Protein AF-A0A0W0VKE1-F1 (afdb_monomer)

Organism: NCBI:txid45067

Sequence (232 aa):
MGFDLKAYSELKSEFRENVLTLKGSHKAATEEELPQPRRHQVLLLQKTISLLDSSGKTTEEKSRILSGMMYLTAVVIEKSYSLRSAENSTFYRMLFNNVGVSEDNKLDSEDICNLLESSMKFLVENTCRQGKTRNGLLHEHPFSKIAELSLSDYWSKGSDAVAEQRKACWTRNDVRLAKEIHEEKERKRKEEERLHPKASLLSWITGANGSKKREDEDDEDQHIPSTSNLKS

pLDDT: mean 87.31, std 19.0, range [34.31, 98.69]

Foldseek 3Di:
DAFDFDWLVLLVVLLVVLCVVQCVVQVHPDLCRHDPPSSLLNVVLVLLNVVLVVDPDDRVLSRLQSLLSLVLSLLLLQVVDDPDGSVVDSSSVSSCVSRPDDPVRHHALVSNLSSLVSNLQVCLCQFADVSDPVRPGDPDGSSPPRPPDDVVSSNVSSVVSNVVSVVVVVVVVVVVVVVVVVVVVVVVVVVVCVVCVPPDPPPPPDDDDDDDDDDDDDDDDDDDDDDDDDDD

Secondary structure (DSSP, 8-state):
-PPPPPPHHHHHHHHHHHHHHHHHHHT-SSGGGSPTTHHHHHHHHHHHHHHHHTS---HHHHHHHHHHHHHHHHHHHHHH-SSS-GGG-HHHHHHHHHHT--SSS---HHHHHHHHHHHHHHHHHHHBGGG-GGG-B-SS-TTTTSTT--HHHHHHHHHHHHHHHHHHHHHHHHHHHHHHHHHHHHHHHHHHHHHS----TTTTSS-----------------PPPP-----

Structure (mmCIF, N/CA/C/O backbone):
data_AF-A0A0W0VKE1-F1
#
_entry.id   AF-A0A0W0VKE1-F1
#
loop_
_atom_site.group_PDB
_atom_site.id
_atom_site.type_symbol
_atom_site.label_atom_id
_atom_site.label_alt_id
_atom_site.label_comp_id
_atom_site.label_asym_id
_atom_site.label_entity_id
_atom_site.label_seq_id
_atom_site.pdbx_PDB_ins_code
_atom_site.Cartn_x
_atom_site.Cartn_y
_atom_site.Cartn_z
_atom_site.occupancy
_atom_site.B_iso_or_equiv
_atom_site.auth_seq_id
_atom_site.auth_comp_id
_atom_site.auth_asym_id
_atom_site.auth_atom_id
_atom_site.pdbx_PDB_model_num
ATOM 1 N N . MET A 1 1 ? 2.116 -6.978 -19.872 1.00 49.44 1 MET A N 1
ATOM 2 C CA . MET A 1 1 ? 0.819 -7.049 -19.175 1.00 49.44 1 MET A CA 1
ATOM 3 C C . MET A 1 1 ? 1.048 -6.377 -17.839 1.00 49.44 1 MET A C 1
ATOM 5 O O . MET A 1 1 ? 2.062 -6.698 -17.234 1.00 49.44 1 MET A O 1
ATOM 9 N N . GLY A 1 2 ? 0.252 -5.359 -17.511 1.00 75.62 2 GLY A N 1
ATOM 10 C CA . GLY A 1 2 ? 0.369 -4.624 -16.245 1.00 75.62 2 GLY A CA 1
ATOM 11 C C . GLY A 1 2 ? -0.536 -5.237 -15.183 1.00 75.62 2 GLY A C 1
ATOM 12 O O . GLY A 1 2 ? -1.351 -6.099 -15.511 1.00 75.62 2 GLY A O 1
ATOM 13 N N . PHE A 1 3 ? -0.380 -4.807 -13.937 1.00 91.62 3 PHE A N 1
ATOM 14 C CA . PHE A 1 3 ? -1.188 -5.288 -12.825 1.00 91.62 3 PHE A CA 1
ATOM 15 C C . PHE A 1 3 ? -2.648 -4.810 -12.891 1.00 91.62 3 PHE A C 1
ATOM 17 O O . PHE A 1 3 ? -2.921 -3.609 -12.985 1.00 91.62 3 PHE A O 1
ATOM 24 N N . ASP A 1 4 ? -3.592 -5.742 -12.750 1.00 93.50 4 ASP A N 1
ATOM 25 C CA . ASP A 1 4 ? -5.023 -5.447 -12.677 1.00 93.50 4 ASP A CA 1
ATOM 26 C C . ASP A 1 4 ? -5.467 -5.242 -11.222 1.00 93.50 4 ASP A C 1
ATOM 28 O O . ASP A 1 4 ? -5.329 -6.121 -10.364 1.00 93.50 4 ASP A O 1
ATOM 32 N N . LEU A 1 5 ? -6.030 -4.063 -10.936 1.00 93.94 5 LEU A N 1
ATOM 33 C CA . LEU A 1 5 ? -6.554 -3.725 -9.612 1.00 93.94 5 LEU A CA 1
ATOM 34 C C . LEU A 1 5 ? -7.883 -4.437 -9.350 1.00 93.94 5 LEU A C 1
ATOM 36 O O . LEU A 1 5 ? -8.841 -4.279 -10.107 1.00 93.94 5 LEU A O 1
ATOM 40 N N . LYS A 1 6 ? -7.985 -5.107 -8.199 1.00 95.69 6 LYS A N 1
ATOM 41 C CA . LYS A 1 6 ? -9.276 -5.564 -7.676 1.00 95.69 6 LYS A CA 1
ATOM 42 C C . LYS A 1 6 ? -10.223 -4.401 -7.402 1.00 95.69 6 LYS A C 1
ATOM 44 O O . LYS A 1 6 ? -9.809 -3.296 -7.039 1.00 95.69 6 LYS A O 1
ATOM 49 N N . ALA A 1 7 ? -11.519 -4.676 -7.508 1.00 97.25 7 ALA A N 1
ATOM 50 C CA . ALA A 1 7 ? -12.547 -3.692 -7.212 1.00 97.25 7 ALA A CA 1
ATOM 51 C C . ALA A 1 7 ? -12.539 -3.301 -5.723 1.00 97.25 7 ALA A C 1
ATOM 53 O O . ALA A 1 7 ? -12.401 -4.141 -4.835 1.00 97.25 7 ALA A O 1
ATOM 54 N N . TYR A 1 8 ? -12.786 -2.024 -5.423 1.00 98.19 8 TYR A N 1
ATOM 55 C CA . TYR A 1 8 ? -12.800 -1.510 -4.048 1.00 98.19 8 TYR A CA 1
ATOM 56 C C . TYR A 1 8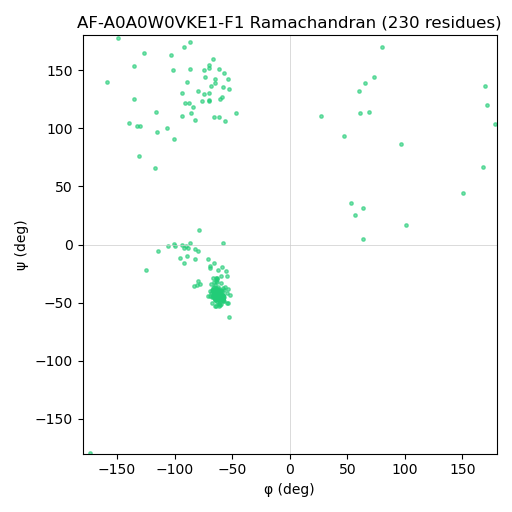 ? -13.724 -2.287 -3.090 1.00 98.19 8 TYR A C 1
ATOM 58 O O . TYR A 1 8 ? -13.394 -2.488 -1.920 1.00 98.19 8 TYR A O 1
ATOM 66 N N . SER A 1 9 ? -14.890 -2.728 -3.569 1.00 97.81 9 SER A N 1
ATOM 67 C CA . SER A 1 9 ? -15.830 -3.530 -2.777 1.00 97.81 9 SER A CA 1
ATOM 68 C C . SER A 1 9 ? -15.283 -4.917 -2.436 1.00 97.81 9 SER A C 1
ATOM 70 O O . SER A 1 9 ? -15.499 -5.389 -1.322 1.00 97.81 9 SER A O 1
ATOM 72 N N . GLU A 1 10 ? -14.561 -5.537 -3.369 1.00 97.81 10 GLU A N 1
ATOM 73 C CA . GLU A 1 10 ? -13.919 -6.842 -3.198 1.00 97.81 10 GLU A CA 1
ATOM 74 C C . GLU A 1 10 ? -12.788 -6.742 -2.171 1.00 97.81 10 GLU A C 1
ATOM 76 O O . GLU A 1 10 ? -12.832 -7.436 -1.158 1.00 97.81 10 GLU A O 1
ATOM 81 N N . LEU A 1 11 ? -11.890 -5.757 -2.330 1.00 97.56 11 LEU A N 1
ATOM 82 C CA . LEU A 1 11 ? -10.811 -5.459 -1.376 1.00 97.56 11 LEU A CA 1
ATOM 83 C C . LEU A 1 11 ? -11.330 -5.296 0.061 1.00 97.56 11 LEU A C 1
ATOM 85 O O . LEU A 1 11 ? -10.744 -5.789 1.027 1.00 97.56 11 LEU A O 1
ATOM 89 N N . LYS A 1 12 ? -12.455 -4.587 0.222 1.00 98.00 12 LYS A N 1
ATOM 90 C CA . LYS A 1 12 ? -13.110 -4.398 1.523 1.00 98.00 12 LYS A CA 1
ATOM 91 C C . LYS A 1 12 ? -13.665 -5.698 2.090 1.00 98.00 12 LYS A C 1
ATOM 93 O O . LYS A 1 12 ? -13.541 -5.914 3.296 1.00 98.00 12 LYS A O 1
ATOM 98 N N . SER A 1 13 ? -14.327 -6.502 1.262 1.00 97.75 13 SER A N 1
ATOM 99 C CA . SER A 1 13 ? -14.935 -7.762 1.694 1.00 97.75 13 SER A CA 1
ATOM 100 C C . SER A 1 13 ? -13.860 -8.742 2.151 1.00 97.75 13 SER A C 1
ATOM 102 O O . SER A 1 13 ? -13.876 -9.175 3.302 1.00 97.75 13 SER A O 1
ATOM 104 N N . GLU A 1 14 ? -12.857 -8.976 1.307 1.00 97.44 14 GLU A N 1
ATOM 105 C CA . GLU A 1 14 ? -11.734 -9.862 1.614 1.00 97.44 14 GLU A CA 1
ATOM 106 C C . GLU A 1 14 ? -10.935 -9.366 2.822 1.00 97.44 14 GLU A C 1
ATOM 108 O O . GLU A 1 14 ? -10.530 -10.151 3.678 1.00 97.44 14 GLU A O 1
ATOM 113 N N . PHE A 1 15 ? -10.743 -8.049 2.969 1.00 98.06 15 PHE A N 1
ATOM 114 C CA . PHE A 1 15 ? -10.086 -7.512 4.160 1.00 98.06 15 PHE A CA 1
ATOM 115 C C . PHE A 1 15 ? -10.851 -7.843 5.443 1.00 98.06 15 PHE A C 1
ATOM 117 O O . PHE A 1 15 ? -10.234 -8.218 6.439 1.00 98.06 15 PHE A O 1
ATOM 124 N N . ARG A 1 16 ? -12.186 -7.739 5.436 1.00 97.50 16 ARG A N 1
ATOM 125 C CA . ARG A 1 16 ? -13.007 -8.097 6.603 1.00 97.50 16 ARG A CA 1
ATOM 126 C C . ARG A 1 16 ? -12.870 -9.579 6.942 1.00 97.50 16 ARG A C 1
ATOM 128 O O . ARG A 1 16 ? -12.691 -9.910 8.111 1.00 97.50 16 ARG A O 1
ATOM 135 N N . GLU A 1 17 ? -12.889 -10.455 5.944 1.00 96.94 17 GLU A N 1
ATOM 136 C CA . GLU A 1 17 ? -12.686 -11.899 6.131 1.00 96.94 17 GLU A CA 1
ATOM 137 C C . GLU A 1 17 ? -11.288 -12.223 6.679 1.00 96.94 17 GLU A C 1
ATOM 139 O O . GLU A 1 17 ? -11.137 -13.022 7.611 1.00 96.94 17 GLU A O 1
ATOM 144 N N . ASN A 1 18 ? -10.262 -11.534 6.179 1.00 96.44 18 ASN A N 1
ATOM 145 C CA . ASN A 1 18 ? -8.894 -11.647 6.678 1.00 96.44 18 ASN A CA 1
ATOM 146 C C . ASN A 1 18 ? -8.782 -11.201 8.143 1.00 96.44 18 ASN A C 1
ATOM 148 O O . ASN A 1 18 ? -8.134 -11.875 8.945 1.00 96.44 18 ASN A O 1
ATOM 152 N N . VAL A 1 19 ? -9.452 -10.109 8.529 1.00 97.06 19 VAL A N 1
ATOM 153 C CA . VAL A 1 19 ? -9.508 -9.649 9.927 1.00 97.06 19 VAL A CA 1
ATOM 154 C C . VAL A 1 19 ? -10.213 -10.673 10.819 1.00 97.06 19 VAL A C 1
ATOM 156 O O . VAL A 1 19 ? -9.713 -10.964 11.905 1.00 97.06 19 VAL A O 1
ATOM 159 N N . LEU A 1 20 ? -11.320 -11.274 10.370 1.00 96.88 20 LEU A N 1
ATOM 160 C CA . LEU A 1 20 ? -12.003 -12.343 11.113 1.00 96.88 20 LEU A CA 1
ATOM 161 C C . LEU A 1 20 ? -11.092 -13.558 11.326 1.00 96.88 20 LEU A C 1
ATOM 163 O O . LEU A 1 20 ? -10.989 -14.068 12.443 1.00 96.88 20 LEU A O 1
ATOM 167 N N . THR A 1 21 ? -10.377 -13.976 10.283 1.00 95.94 21 THR A N 1
ATOM 168 C CA . THR A 1 21 ? -9.423 -15.090 10.363 1.00 95.94 21 THR A CA 1
ATOM 169 C C . THR A 1 21 ? -8.281 -14.773 11.329 1.00 95.94 21 THR A C 1
ATOM 171 O O . THR A 1 21 ? -7.922 -15.595 12.176 1.00 95.94 21 THR A O 1
ATOM 174 N N . LEU A 1 22 ? -7.739 -13.554 11.259 1.00 95.62 22 LEU A N 1
ATOM 175 C CA . LEU A 1 22 ? -6.674 -13.099 12.146 1.00 95.62 22 LEU A CA 1
ATOM 176 C C . LEU A 1 22 ? -7.135 -13.070 13.611 1.00 95.62 22 LEU A C 1
ATOM 178 O O . LEU A 1 22 ? -6.431 -13.585 14.482 1.00 95.62 22 LEU A O 1
ATOM 182 N N . LYS A 1 23 ? -8.336 -12.551 13.884 1.00 96.75 23 LYS A N 1
ATOM 183 C CA . LYS A 1 23 ? -8.959 -12.567 15.217 1.00 96.75 23 LYS A CA 1
ATOM 184 C C . LYS A 1 23 ? -9.122 -13.986 15.751 1.00 96.75 23 LYS A C 1
ATOM 186 O O . LYS A 1 23 ? -8.713 -14.251 16.879 1.00 96.75 23 LYS A O 1
ATOM 191 N N . GLY A 1 24 ? -9.613 -14.909 14.921 1.00 95.44 24 GLY A N 1
ATOM 192 C CA . GLY A 1 24 ? -9.710 -16.328 15.265 1.00 95.44 24 GLY A CA 1
ATOM 193 C C . GLY A 1 24 ? -8.357 -16.930 15.655 1.00 95.44 24 GLY A C 1
ATOM 194 O O . GLY A 1 24 ? -8.248 -17.580 16.694 1.00 95.44 24 GLY A O 1
ATOM 195 N N . SER A 1 25 ? -7.301 -16.640 14.886 1.00 93.94 25 SER A N 1
ATOM 196 C CA . SER A 1 25 ? -5.946 -17.146 15.162 1.00 93.94 25 SER A CA 1
ATOM 197 C C . SER A 1 25 ? -5.347 -16.632 16.479 1.00 93.94 25 SER A C 1
ATOM 199 O O . SER A 1 25 ? -4.569 -17.334 17.124 1.00 93.94 25 SER A O 1
ATOM 201 N N . HIS A 1 26 ? -5.746 -15.433 16.907 1.00 94.06 26 HIS A N 1
ATOM 202 C CA . HIS A 1 26 ? -5.283 -14.798 18.140 1.00 94.06 26 HIS A CA 1
ATOM 203 C C . HIS A 1 26 ? -6.266 -14.923 19.311 1.00 94.06 26 HIS A C 1
ATOM 205 O O . HIS A 1 26 ? -5.959 -14.437 20.397 1.00 94.06 26 HIS A O 1
ATOM 211 N N . LYS A 1 27 ? -7.419 -15.582 19.117 1.00 95.69 27 LYS A N 1
ATOM 212 C CA . LYS A 1 27 ? -8.517 -15.661 20.098 1.00 95.69 27 LYS A CA 1
ATOM 213 C C . LYS A 1 27 ? -8.979 -14.279 20.593 1.00 95.69 27 LYS A C 1
ATOM 215 O O . LYS A 1 27 ? -9.321 -14.126 21.761 1.00 95.69 27 LYS A O 1
ATOM 220 N N . ALA A 1 28 ? -8.969 -13.286 19.706 1.00 96.50 28 ALA A N 1
ATOM 221 C CA . ALA A 1 28 ? -9.397 -11.920 19.996 1.00 96.50 28 ALA A CA 1
ATOM 222 C C . ALA A 1 28 ? -10.880 -11.735 19.631 1.00 96.50 28 ALA A C 1
ATOM 224 O O . ALA A 1 28 ? -11.289 -12.083 18.519 1.00 96.50 28 ALA A O 1
ATOM 225 N N . ALA A 1 29 ? -11.689 -11.177 20.534 1.00 95.44 29 ALA A N 1
ATOM 226 C CA . ALA A 1 29 ? -13.103 -10.900 20.283 1.00 95.44 29 ALA A CA 1
ATOM 227 C C . ALA A 1 29 ? -13.288 -9.645 19.421 1.00 95.44 29 ALA A C 1
ATOM 229 O O . ALA A 1 29 ? -14.169 -9.605 18.555 1.00 95.44 29 ALA A O 1
ATOM 230 N N . THR A 1 30 ? -12.416 -8.649 19.592 1.00 95.56 30 THR A N 1
ATOM 231 C CA . THR A 1 30 ? -12.395 -7.412 18.797 1.00 95.56 30 THR A CA 1
ATOM 232 C C . THR A 1 30 ? -11.016 -7.139 18.196 1.00 95.56 30 THR A C 1
ATOM 234 O O . THR A 1 30 ? -10.011 -7.755 18.548 1.00 95.56 30 THR A O 1
ATOM 237 N N . GLU A 1 31 ? -10.962 -6.238 17.225 1.00 93.19 31 GLU A N 1
ATOM 238 C CA . GLU A 1 31 ? -9.740 -5.807 16.554 1.00 93.19 31 GLU A CA 1
ATOM 239 C C . GLU A 1 31 ? -8.789 -5.093 17.521 1.00 93.19 31 GLU A C 1
ATOM 241 O O . GLU A 1 31 ? -7.570 -5.221 17.403 1.00 93.19 31 GLU A O 1
ATOM 246 N N . GLU A 1 32 ? -9.339 -4.407 18.523 1.00 94.94 32 GLU A N 1
ATOM 247 C CA . GLU A 1 32 ? -8.610 -3.754 19.609 1.00 94.94 32 GLU A CA 1
ATOM 248 C C . GLU A 1 32 ? -7.962 -4.751 20.573 1.00 94.94 32 GLU A C 1
ATOM 250 O O . GLU A 1 32 ? -7.041 -4.379 21.294 1.00 94.94 32 GLU A O 1
ATOM 255 N N . GLU A 1 33 ? -8.394 -6.011 20.585 1.00 96.00 33 GLU A N 1
ATOM 256 C CA . GLU A 1 33 ? -7.806 -7.067 21.415 1.00 96.00 33 GLU A CA 1
ATOM 257 C C . GLU A 1 33 ? -6.653 -7.802 20.719 1.00 96.00 33 GLU A C 1
ATOM 259 O O . GLU A 1 33 ? -5.907 -8.534 21.373 1.00 96.00 33 GLU A O 1
ATOM 264 N N . LEU A 1 34 ? -6.436 -7.582 19.416 1.00 97.19 34 LEU A N 1
ATOM 265 C CA . LEU A 1 34 ? -5.307 -8.178 18.695 1.00 97.19 34 LEU A CA 1
ATOM 266 C C . LEU A 1 34 ? -3.968 -7.799 19.354 1.00 97.19 34 LEU A C 1
ATOM 268 O O . LEU A 1 34 ? -3.831 -6.691 19.881 1.00 97.19 34 LEU A O 1
ATOM 272 N N . PRO A 1 35 ? -2.944 -8.666 19.319 1.00 96.12 35 PRO A N 1
ATOM 273 C CA . PRO A 1 35 ? -1.621 -8.302 19.806 1.00 96.12 35 PRO A CA 1
ATOM 274 C C . PRO A 1 35 ? -0.949 -7.288 18.877 1.00 96.12 35 PRO A C 1
ATOM 276 O O . PRO A 1 35 ? -1.212 -7.226 17.670 1.00 96.12 35 PRO A O 1
ATOM 279 N N . GLN A 1 36 ? -0.026 -6.509 19.430 1.00 94.88 36 GLN A N 1
ATOM 280 C CA . GLN A 1 36 ? 0.852 -5.665 18.628 1.00 94.88 36 GLN A CA 1
ATOM 281 C C . GLN A 1 36 ? 1.904 -6.529 17.917 1.00 94.88 36 GLN A C 1
ATOM 283 O O . GLN A 1 36 ? 2.344 -7.536 18.472 1.00 94.88 3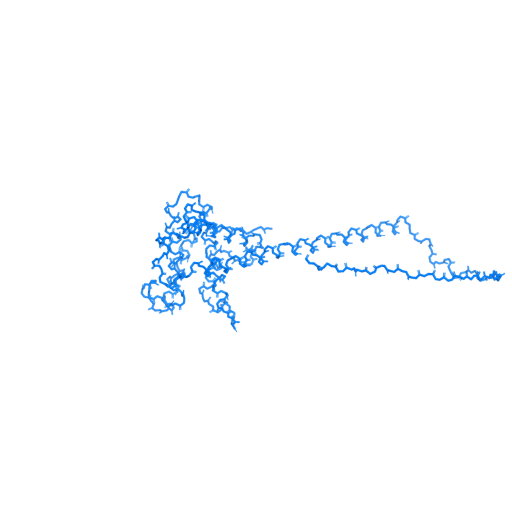6 GLN A O 1
ATOM 288 N N . PRO A 1 37 ? 2.302 -6.184 16.680 1.00 95.62 37 PRO A N 1
ATOM 289 C CA . PRO A 1 37 ? 1.911 -4.989 15.923 1.00 95.62 37 PRO A CA 1
ATOM 290 C C . PRO A 1 37 ? 0.610 -5.131 15.102 1.00 95.62 37 PRO A C 1
ATOM 292 O O . PRO A 1 37 ? 0.219 -4.201 14.404 1.00 95.62 37 PRO A O 1
ATOM 295 N N . ARG A 1 38 ? -0.081 -6.279 15.135 1.00 97.19 38 ARG A N 1
ATOM 296 C CA . ARG A 1 38 ? -1.238 -6.546 14.253 1.00 97.19 38 ARG A CA 1
ATOM 297 C C . ARG A 1 38 ? -2.421 -5.621 14.519 1.00 97.19 38 ARG A C 1
ATOM 299 O O . ARG A 1 38 ? -3.077 -5.200 13.570 1.00 97.19 38 ARG A O 1
ATOM 306 N N . ARG A 1 39 ? -2.642 -5.244 15.778 1.00 97.88 39 ARG A N 1
ATOM 307 C CA . ARG A 1 39 ? -3.687 -4.294 16.179 1.00 97.88 39 ARG A CA 1
ATOM 308 C C . ARG A 1 39 ? -3.621 -2.982 15.401 1.00 97.88 39 ARG A C 1
ATOM 310 O O . ARG A 1 39 ? -4.556 -2.656 14.677 1.00 97.88 39 ARG A O 1
ATOM 317 N N . HIS A 1 40 ? -2.523 -2.232 15.516 1.00 98.06 40 HIS A N 1
ATOM 318 C CA . HIS A 1 40 ? -2.446 -0.915 14.879 1.00 98.06 40 HIS A CA 1
ATOM 319 C C . HIS A 1 40 ? -2.455 -1.004 13.348 1.00 98.06 40 HIS A C 1
ATOM 321 O O . HIS A 1 40 ? -2.949 -0.096 12.687 1.00 98.06 40 HIS A O 1
ATOM 327 N N . GLN A 1 41 ? -1.954 -2.103 12.779 1.00 98.19 41 GLN A N 1
ATOM 328 C CA . GLN A 1 41 ? -1.976 -2.350 11.337 1.00 98.19 41 GLN A CA 1
ATOM 329 C C . GLN A 1 41 ? -3.403 -2.565 10.816 1.00 98.19 41 GLN A C 1
ATOM 331 O O . GLN A 1 41 ? -3.792 -1.962 9.817 1.00 98.19 41 GLN A O 1
ATOM 336 N N . VAL A 1 42 ? -4.207 -3.373 11.515 1.00 98.31 42 VAL A N 1
ATOM 337 C CA . VAL A 1 42 ? -5.625 -3.573 11.182 1.00 98.31 42 VAL A CA 1
ATOM 338 C C . VAL A 1 42 ? -6.406 -2.272 11.357 1.00 98.31 42 VAL A C 1
ATOM 340 O O . VAL A 1 42 ? -7.119 -1.866 10.439 1.00 98.31 42 VAL A O 1
ATOM 343 N N . LEU A 1 43 ? -6.224 -1.577 12.484 1.00 98.50 43 LEU A N 1
ATOM 344 C CA . LEU A 1 43 ? -6.913 -0.313 12.762 1.00 98.50 43 LEU A CA 1
ATOM 345 C C . LEU A 1 43 ? -6.551 0.784 11.748 1.00 98.50 43 LEU A C 1
ATOM 347 O O . LEU A 1 43 ? -7.422 1.559 11.351 1.00 98.50 43 LEU A O 1
ATOM 351 N N . LEU A 1 44 ? -5.299 0.835 11.277 1.00 98.56 44 LEU A N 1
ATOM 352 C CA . LEU A 1 44 ? -4.879 1.744 10.208 1.00 98.56 44 LEU A CA 1
ATOM 353 C C . LEU A 1 44 ? -5.680 1.490 8.926 1.00 98.56 44 LEU A C 1
ATOM 355 O O . LEU A 1 44 ? -6.247 2.425 8.362 1.00 98.56 44 LEU A O 1
ATOM 359 N N . LEU A 1 45 ? -5.757 0.234 8.477 1.00 98.69 45 LEU A N 1
ATOM 360 C CA . LEU A 1 45 ? -6.471 -0.135 7.252 1.00 98.69 45 LEU A CA 1
ATOM 361 C C . LEU A 1 45 ? -7.988 0.068 7.384 1.00 98.69 45 LEU A C 1
ATOM 363 O O . LEU A 1 45 ? -8.614 0.601 6.468 1.00 98.69 45 LEU A O 1
ATOM 367 N N . GLN A 1 46 ? -8.579 -0.252 8.538 1.00 98.38 46 GLN A N 1
ATOM 368 C CA . GLN A 1 46 ? -9.986 0.054 8.819 1.00 98.38 46 GLN A CA 1
ATOM 369 C C . GLN A 1 46 ? -10.256 1.561 8.773 1.00 98.38 46 GLN A C 1
ATOM 371 O O . GLN A 1 46 ? -11.243 2.003 8.176 1.00 98.38 46 GLN A O 1
ATOM 376 N N . LYS A 1 47 ? -9.361 2.372 9.351 1.00 98.69 47 LYS A N 1
ATOM 377 C CA . LYS A 1 47 ? -9.503 3.827 9.323 1.00 98.69 47 LYS A CA 1
ATOM 378 C C . LYS A 1 47 ? -9.351 4.387 7.909 1.00 98.69 47 LYS A C 1
ATOM 380 O O . LYS A 1 47 ? -10.127 5.260 7.529 1.00 98.69 47 LYS A O 1
ATOM 385 N N . THR A 1 48 ? -8.429 3.846 7.115 1.00 98.69 48 THR A N 1
ATOM 386 C CA . THR A 1 48 ? -8.295 4.145 5.681 1.00 98.69 48 THR A CA 1
ATOM 387 C C . THR A 1 48 ? -9.588 3.849 4.929 1.00 98.69 48 THR A C 1
ATOM 389 O O . THR A 1 48 ? -10.070 4.716 4.204 1.00 98.69 48 THR A O 1
ATOM 392 N N . ILE A 1 49 ? -10.189 2.670 5.128 1.00 98.69 49 ILE A N 1
ATOM 393 C CA . ILE A 1 49 ? -11.467 2.306 4.497 1.00 98.69 49 ILE A CA 1
ATOM 394 C C . ILE A 1 49 ? -12.557 3.309 4.874 1.00 98.69 49 ILE A C 1
ATOM 396 O O . ILE A 1 49 ? -13.229 3.824 3.988 1.00 98.69 49 ILE A O 1
ATOM 400 N N . SER A 1 50 ? -12.688 3.650 6.159 1.00 98.50 50 SER A N 1
ATOM 401 C CA . SER A 1 50 ? -13.676 4.630 6.628 1.00 98.50 50 SER A CA 1
ATOM 402 C C . SER A 1 50 ? -13.507 6.000 5.960 1.00 98.50 50 SER A C 1
ATOM 404 O O . SER A 1 50 ? -14.490 6.594 5.517 1.00 98.50 50 SER A O 1
ATOM 406 N N . LEU A 1 51 ? -12.270 6.490 5.846 1.00 98.56 51 LEU A N 1
ATOM 407 C CA . LEU A 1 51 ? -11.975 7.762 5.185 1.00 98.56 51 LEU A CA 1
ATOM 408 C C . LEU A 1 51 ? -12.282 7.704 3.683 1.00 98.56 51 LEU A C 1
ATOM 410 O O . LEU A 1 51 ? -12.907 8.621 3.152 1.00 98.56 51 LEU A O 1
ATOM 414 N N . LEU A 1 52 ? -11.899 6.618 3.006 1.00 98.56 52 LEU A N 1
ATOM 415 C CA . LEU A 1 52 ? -12.187 6.408 1.587 1.00 98.56 52 LEU A CA 1
ATOM 416 C C . LEU A 1 52 ? -13.691 6.297 1.314 1.00 98.56 52 LEU A C 1
ATOM 418 O O . LEU A 1 52 ? -14.167 6.905 0.354 1.00 98.56 52 LEU A O 1
ATOM 422 N N . ASP A 1 53 ? -14.446 5.596 2.162 1.00 98.25 53 ASP A N 1
ATOM 423 C CA . ASP A 1 53 ? -15.905 5.478 2.067 1.00 98.25 53 ASP A CA 1
ATOM 424 C C . ASP A 1 53 ? -16.568 6.864 2.111 1.00 98.25 53 ASP A C 1
ATOM 426 O O . ASP A 1 53 ? -17.408 7.160 1.263 1.00 98.25 53 ASP A O 1
ATOM 430 N N . SER A 1 54 ? -16.109 7.752 3.002 1.00 97.25 54 SER A N 1
ATOM 431 C CA . SER A 1 54 ? -16.587 9.143 3.103 1.00 97.25 54 SER A CA 1
ATOM 432 C C . SER A 1 54 ? -16.002 10.121 2.073 1.00 97.25 54 SER A C 1
ATOM 434 O O . SER A 1 54 ? -16.406 11.282 2.028 1.00 97.25 54 SER A O 1
ATOM 436 N N . SER A 1 55 ? -15.037 9.691 1.256 1.00 96.94 55 SER A N 1
ATOM 437 C CA . SER A 1 55 ? -14.364 10.568 0.293 1.00 96.94 55 SER A CA 1
ATOM 438 C C . SER A 1 55 ? -15.116 10.664 -1.037 1.00 96.94 55 SER A C 1
ATOM 440 O O . SER A 1 55 ? -15.726 9.694 -1.496 1.00 96.94 55 SER A O 1
ATOM 442 N N . GLY A 1 56 ? -14.976 11.810 -1.710 1.00 96.62 56 GLY A N 1
ATOM 443 C CA . GLY A 1 56 ? -15.449 12.027 -3.083 1.00 96.62 56 GLY A CA 1
ATOM 444 C C . GLY A 1 56 ? -14.549 11.434 -4.176 1.00 96.62 56 GLY A C 1
ATOM 445 O O . GLY A 1 56 ? -14.700 11.801 -5.335 1.00 96.62 56 GLY A O 1
ATOM 446 N N . LYS A 1 57 ? -13.586 10.568 -3.822 1.00 97.56 57 LYS A N 1
ATOM 447 C CA . LYS A 1 57 ? -12.700 9.909 -4.794 1.00 97.56 57 LYS A CA 1
ATOM 448 C C . LYS A 1 57 ? -13.478 8.884 -5.625 1.00 97.56 57 LYS A C 1
ATOM 450 O O . LYS A 1 57 ? -14.447 8.296 -5.144 1.00 97.56 57 LYS A O 1
ATOM 455 N N . THR A 1 58 ? -13.038 8.643 -6.852 1.00 97.94 58 THR A N 1
ATOM 456 C CA . THR A 1 58 ? -13.615 7.618 -7.734 1.00 97.94 58 THR A CA 1
ATOM 457 C C . THR A 1 58 ? -13.365 6.206 -7.196 1.00 97.94 58 THR A C 1
ATOM 459 O O . THR A 1 58 ? -12.453 5.980 -6.400 1.00 97.94 58 THR A O 1
ATOM 462 N N . THR A 1 59 ? -14.153 5.219 -7.633 1.00 96.94 59 THR A N 1
ATOM 463 C CA . THR A 1 59 ? -13.965 3.813 -7.223 1.00 96.94 59 THR A CA 1
ATOM 464 C C . THR A 1 59 ? -12.573 3.286 -7.579 1.00 96.94 59 THR A C 1
ATOM 466 O O . THR A 1 59 ? -11.974 2.556 -6.791 1.00 96.94 59 THR A O 1
ATOM 469 N N . GLU A 1 60 ? -12.030 3.686 -8.729 1.00 96.81 60 GLU A N 1
ATOM 470 C CA . GLU A 1 60 ? -10.680 3.311 -9.155 1.00 96.81 60 GLU A CA 1
ATOM 471 C C . GLU A 1 60 ? -9.614 3.898 -8.220 1.00 96.81 60 GLU A C 1
ATOM 473 O O . GLU A 1 60 ? -8.762 3.169 -7.714 1.00 96.81 60 GLU A O 1
ATOM 478 N N . GLU A 1 61 ? -9.706 5.193 -7.895 1.00 97.81 61 GLU A N 1
ATOM 479 C CA . GLU A 1 61 ? -8.801 5.829 -6.931 1.00 97.81 61 GLU A CA 1
ATOM 480 C C . GLU A 1 61 ? -8.894 5.179 -5.547 1.00 97.81 61 GLU A C 1
ATOM 482 O O . GLU A 1 61 ? -7.867 4.948 -4.909 1.00 97.81 61 GLU A O 1
ATOM 487 N N . LYS A 1 62 ? -10.107 4.850 -5.078 1.00 98.56 62 LYS A N 1
ATOM 488 C CA . LYS A 1 62 ? -10.299 4.144 -3.802 1.00 98.56 62 LYS A CA 1
ATOM 489 C C . LYS A 1 62 ? -9.642 2.764 -3.823 1.00 98.56 62 LYS A C 1
ATOM 491 O O . LYS A 1 62 ? -8.991 2.403 -2.845 1.00 98.56 62 LYS A O 1
ATOM 496 N N . SER A 1 63 ? -9.774 2.028 -4.929 1.00 98.19 63 SER A N 1
ATOM 497 C CA . SER A 1 63 ? -9.138 0.717 -5.119 1.00 98.19 63 SER A CA 1
ATOM 498 C C . SER A 1 63 ? -7.616 0.848 -5.069 1.00 98.19 63 SER A C 1
ATOM 500 O O . SER A 1 63 ? -6.972 0.210 -4.244 1.00 98.19 63 SER A O 1
ATOM 502 N N . ARG A 1 64 ? -7.048 1.773 -5.854 1.00 98.19 64 ARG A N 1
ATOM 503 C CA . ARG A 1 64 ? -5.603 2.040 -5.895 1.00 98.19 64 ARG A CA 1
ATOM 504 C C . ARG A 1 64 ? -5.042 2.436 -4.529 1.00 98.19 64 ARG A C 1
ATOM 506 O O . ARG A 1 64 ? -4.019 1.903 -4.111 1.00 98.19 64 ARG A O 1
ATOM 513 N N . ILE A 1 65 ? -5.706 3.349 -3.816 1.00 98.69 65 ILE A N 1
ATOM 514 C CA . ILE A 1 65 ? -5.256 3.795 -2.490 1.00 98.69 65 ILE A CA 1
ATOM 515 C C . ILE A 1 65 ? -5.342 2.656 -1.476 1.00 98.69 65 ILE A C 1
ATOM 517 O O . ILE A 1 65 ? -4.407 2.480 -0.698 1.00 98.69 65 ILE A O 1
ATOM 521 N N . LEU A 1 66 ? -6.434 1.884 -1.461 1.00 98.69 66 LEU A N 1
ATOM 522 C CA . LEU A 1 66 ? -6.583 0.787 -0.508 1.00 98.69 66 LEU A CA 1
ATOM 523 C C . LEU A 1 66 ? -5.567 -0.330 -0.775 1.00 98.69 66 LEU A C 1
ATOM 525 O O . LEU A 1 66 ? -4.903 -0.757 0.168 1.00 98.69 66 LEU A O 1
ATOM 529 N N . SER A 1 67 ? -5.379 -0.732 -2.036 1.00 98.38 67 SER A N 1
ATOM 530 C CA . SER A 1 67 ? -4.333 -1.685 -2.423 1.00 98.38 67 SER A CA 1
ATOM 531 C C . SER A 1 67 ? -2.946 -1.177 -2.035 1.00 98.38 67 SER A C 1
ATOM 533 O O . SER A 1 67 ? -2.162 -1.912 -1.441 1.00 98.38 67 SER A O 1
ATOM 535 N N . GLY A 1 68 ? -2.660 0.106 -2.278 1.00 98.38 68 GLY A N 1
ATOM 536 C CA . GLY A 1 68 ? -1.397 0.724 -1.882 1.00 98.38 68 GLY A CA 1
ATOM 537 C C . GLY A 1 68 ? -1.192 0.762 -0.370 1.00 98.38 68 GLY A C 1
ATOM 538 O O . GLY A 1 68 ? -0.098 0.474 0.100 1.00 98.38 68 GLY A O 1
ATOM 539 N N . MET A 1 69 ? -2.237 1.040 0.413 1.00 98.69 69 MET A N 1
ATOM 540 C CA . MET A 1 69 ? -2.165 1.005 1.876 1.00 98.69 69 ME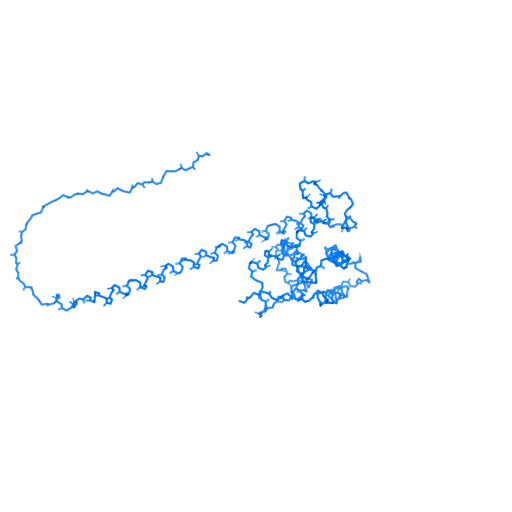T A CA 1
ATOM 541 C C . MET A 1 69 ? -1.948 -0.418 2.406 1.00 98.69 69 MET A C 1
ATOM 543 O O . MET A 1 69 ? -1.159 -0.596 3.331 1.00 98.69 69 MET A O 1
ATOM 547 N N . MET A 1 70 ? -2.589 -1.432 1.816 1.00 98.56 70 MET A N 1
ATOM 548 C CA . MET A 1 70 ? -2.345 -2.840 2.156 1.00 98.56 70 MET A CA 1
ATOM 549 C C . MET A 1 70 ? -0.910 -3.257 1.824 1.00 98.56 70 MET A C 1
ATOM 551 O O . MET A 1 70 ? -0.240 -3.858 2.664 1.00 98.56 70 MET A O 1
ATOM 555 N N . TYR A 1 71 ? -0.420 -2.879 0.641 1.00 98.06 71 TYR A N 1
ATOM 556 C CA . TYR A 1 71 ? 0.953 -3.140 0.220 1.00 98.06 71 TYR A CA 1
ATOM 557 C C . TYR A 1 71 ? 1.967 -2.422 1.123 1.00 98.06 71 TYR A C 1
ATOM 559 O O . TYR A 1 71 ? 2.931 -3.027 1.580 1.00 98.06 71 TYR A O 1
ATOM 567 N N . LEU A 1 72 ? 1.720 -1.157 1.476 1.00 98.44 72 LEU A N 1
ATOM 568 C CA . LEU A 1 72 ? 2.557 -0.404 2.409 1.00 98.44 72 LEU A CA 1
ATOM 569 C C . LEU A 1 72 ? 2.603 -1.068 3.793 1.00 98.44 72 LEU A C 1
ATOM 571 O O . LEU A 1 72 ? 3.678 -1.204 4.376 1.00 98.44 72 LEU A O 1
ATOM 575 N N . THR A 1 73 ? 1.464 -1.528 4.320 1.00 98.38 73 THR A N 1
ATOM 576 C CA . THR A 1 73 ? 1.442 -2.317 5.560 1.00 98.38 73 THR A CA 1
ATOM 577 C C . THR A 1 73 ? 2.255 -3.604 5.410 1.00 98.38 73 THR A C 1
ATOM 579 O O . THR A 1 73 ? 2.986 -3.962 6.333 1.00 98.38 73 THR A O 1
ATOM 582 N N . ALA A 1 74 ? 2.186 -4.275 4.259 1.00 97.19 74 ALA A N 1
ATOM 583 C CA . ALA A 1 74 ? 2.978 -5.469 3.992 1.00 97.19 74 ALA A CA 1
ATOM 584 C C . ALA A 1 74 ? 4.489 -5.169 3.976 1.00 97.19 74 ALA A C 1
ATOM 586 O O . ALA A 1 74 ? 5.235 -5.882 4.642 1.00 97.19 74 ALA A O 1
ATOM 587 N N . VAL A 1 75 ? 4.927 -4.062 3.362 1.00 96.44 75 VAL A N 1
ATOM 588 C CA . VAL A 1 75 ? 6.321 -3.569 3.415 1.00 96.44 75 VAL A CA 1
ATOM 589 C C . VAL A 1 75 ? 6.767 -3.305 4.857 1.00 96.44 75 VAL A C 1
ATOM 591 O O . VAL A 1 75 ? 7.874 -3.667 5.259 1.00 96.44 75 VAL A 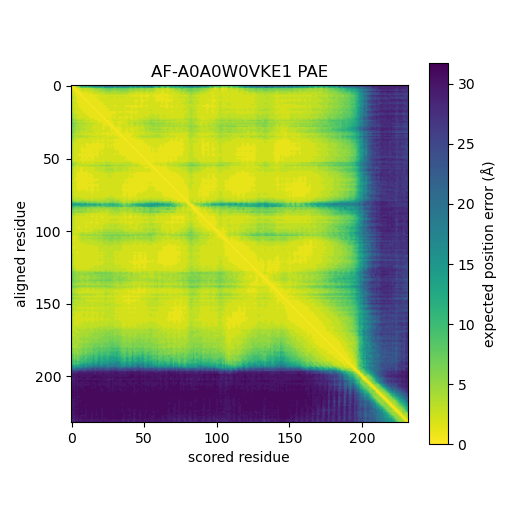O 1
ATOM 594 N N . VAL A 1 76 ? 5.910 -2.688 5.677 1.00 96.81 76 VAL A N 1
ATOM 595 C CA . VAL A 1 76 ? 6.221 -2.436 7.094 1.00 96.81 76 VAL A CA 1
ATOM 596 C C . VAL A 1 76 ? 6.379 -3.744 7.869 1.00 96.81 76 VAL A C 1
ATOM 598 O O . VAL A 1 76 ? 7.279 -3.852 8.707 1.00 96.81 76 VAL A O 1
ATOM 601 N N . ILE A 1 77 ? 5.528 -4.737 7.590 1.00 96.12 77 ILE A N 1
ATOM 602 C CA . ILE A 1 77 ? 5.652 -6.076 8.167 1.00 96.12 77 ILE A CA 1
ATOM 603 C C . ILE A 1 77 ? 6.955 -6.716 7.702 1.00 96.12 77 ILE A C 1
ATOM 605 O O . ILE A 1 77 ? 7.719 -7.159 8.549 1.00 96.12 77 ILE A O 1
ATOM 609 N N . GLU A 1 78 ? 7.250 -6.715 6.409 1.00 94.81 78 GLU A N 1
ATOM 610 C CA . GLU A 1 78 ? 8.460 -7.314 5.852 1.00 94.81 78 GLU A CA 1
ATOM 611 C C . GLU A 1 78 ? 9.727 -6.773 6.504 1.00 94.81 78 GLU A C 1
ATOM 613 O O . GLU A 1 78 ? 10.515 -7.536 7.056 1.00 94.81 78 GLU A O 1
ATOM 618 N N . LYS A 1 79 ? 9.863 -5.447 6.583 1.00 92.56 79 LYS A N 1
ATOM 619 C CA . LYS A 1 79 ? 11.019 -4.805 7.220 1.00 92.56 79 LYS A CA 1
ATOM 620 C C . LYS A 1 79 ? 11.119 -5.058 8.728 1.00 92.56 79 LYS A C 1
ATOM 622 O O . LYS A 1 79 ? 12.171 -4.814 9.312 1.00 92.56 79 LYS A O 1
ATOM 627 N N . SER A 1 80 ? 10.052 -5.527 9.381 1.00 90.19 80 SER A N 1
ATOM 628 C CA . SER A 1 80 ? 10.105 -5.949 10.791 1.00 90.19 80 SER A CA 1
ATOM 629 C C . SER A 1 80 ? 10.642 -7.375 10.982 1.00 90.19 80 SER A C 1
ATOM 631 O O . SER A 1 80 ? 10.970 -7.762 12.102 1.00 90.19 80 SER A O 1
ATOM 633 N N . TYR A 1 81 ? 10.762 -8.155 9.905 1.00 89.00 81 TYR A N 1
ATOM 634 C CA . TYR A 1 81 ? 11.252 -9.528 9.919 1.00 89.00 81 TYR A CA 1
ATOM 635 C C . TYR A 1 81 ? 12.723 -9.545 9.474 1.00 89.00 81 TYR A C 1
ATOM 637 O O . TYR A 1 81 ? 13.033 -9.645 8.295 1.00 89.00 81 TYR A O 1
ATOM 645 N N . SER A 1 82 ? 13.651 -9.432 10.430 1.00 82.88 82 SER A N 1
ATOM 646 C CA . SER A 1 82 ? 15.096 -9.350 10.143 1.00 82.88 82 SER A CA 1
ATOM 647 C C . SER A 1 82 ? 15.778 -10.706 9.926 1.00 82.88 82 SER A C 1
ATOM 649 O O . SER A 1 82 ? 16.694 -10.813 9.119 1.00 82.88 82 SER A O 1
ATOM 651 N N . LEU A 1 83 ? 15.355 -11.744 10.657 1.00 80.62 83 LEU A N 1
ATOM 652 C CA . LEU A 1 83 ? 16.009 -13.067 10.676 1.00 80.62 83 LEU A CA 1
ATOM 653 C C . LEU A 1 83 ? 15.151 -14.194 10.086 1.00 80.62 83 LEU A C 1
ATOM 655 O O . LEU A 1 83 ? 15.583 -15.343 10.023 1.00 80.62 83 LEU A O 1
ATOM 659 N N . ARG A 1 84 ? 13.901 -13.904 9.727 1.00 85.19 84 ARG A N 1
ATOM 660 C CA . ARG A 1 84 ? 12.935 -14.883 9.215 1.00 85.19 84 ARG A CA 1
ATOM 661 C C . ARG A 1 84 ? 12.237 -14.284 8.011 1.00 85.19 84 ARG A C 1
ATOM 663 O O . ARG A 1 84 ? 12.093 -13.075 7.947 1.00 85.19 84 ARG A O 1
ATOM 670 N N . SER A 1 85 ? 11.747 -15.117 7.102 1.00 89.81 85 SER A N 1
ATOM 671 C CA . SER A 1 85 ? 10.914 -14.614 6.009 1.00 89.81 85 SER A CA 1
ATOM 672 C C . SER A 1 85 ? 9.596 -14.040 6.544 1.00 89.81 85 SER A C 1
ATOM 674 O O . SER A 1 85 ? 8.972 -14.640 7.431 1.00 89.81 85 SER A O 1
ATOM 676 N N . ALA A 1 86 ? 9.172 -12.905 5.984 1.00 89.94 86 ALA A N 1
ATOM 677 C CA . ALA A 1 86 ? 7.881 -12.274 6.247 1.00 89.94 86 ALA A CA 1
ATOM 678 C C . ALA A 1 86 ? 6.694 -13.163 5.841 1.00 89.94 86 ALA A C 1
ATOM 680 O O . ALA A 1 86 ? 5.624 -13.056 6.438 1.00 89.94 86 ALA A O 1
ATOM 681 N N . GLU A 1 87 ? 6.913 -14.122 4.936 1.00 89.88 87 GLU A N 1
ATOM 682 C CA . GLU A 1 87 ? 5.959 -15.172 4.544 1.00 89.88 87 GLU A CA 1
ATOM 683 C C . GLU A 1 87 ? 5.448 -16.004 5.731 1.00 89.88 87 GLU A C 1
ATOM 685 O O . GLU A 1 87 ? 4.353 -16.565 5.700 1.00 89.88 87 GLU A O 1
ATOM 690 N N . ASN A 1 88 ? 6.200 -16.042 6.836 1.00 88.44 88 ASN A N 1
ATOM 691 C CA . ASN A 1 88 ? 5.749 -16.681 8.073 1.00 88.44 88 ASN A CA 1
ATOM 692 C C . ASN A 1 88 ? 4.626 -15.899 8.782 1.00 88.44 88 ASN A C 1
ATOM 694 O O . ASN A 1 88 ? 4.005 -16.409 9.714 1.00 88.44 88 ASN A O 1
ATOM 698 N N . SER A 1 89 ? 4.365 -14.652 8.386 1.00 92.50 89 SER A N 1
ATOM 699 C CA . SER A 1 89 ? 3.238 -13.860 8.868 1.00 92.50 89 SER A CA 1
ATOM 700 C C . SER A 1 89 ? 1.993 -14.173 8.042 1.00 92.50 89 SER A C 1
ATOM 702 O O . SER A 1 89 ? 1.887 -13.798 6.876 1.00 92.50 89 SER A O 1
ATOM 704 N N . THR A 1 90 ? 0.990 -14.794 8.663 1.00 93.12 90 THR A N 1
ATOM 705 C CA . THR A 1 90 ? -0.321 -15.010 8.027 1.00 93.12 90 THR A CA 1
ATOM 706 C C . THR A 1 90 ? -0.921 -13.704 7.510 1.00 93.12 90 THR A C 1
ATOM 708 O O . THR A 1 90 ? -1.409 -13.661 6.386 1.00 93.12 90 THR A O 1
ATOM 711 N N . PHE A 1 91 ? -0.808 -12.621 8.283 1.00 95.31 91 PHE A N 1
ATOM 712 C CA . PHE A 1 91 ? -1.345 -11.326 7.875 1.00 95.31 91 PHE A CA 1
ATOM 713 C C . PHE A 1 91 ? -0.595 -10.717 6.682 1.00 95.31 91 PHE A C 1
ATOM 715 O O . PHE A 1 91 ? -1.223 -10.103 5.833 1.00 95.31 91 PHE A O 1
ATOM 722 N N . TYR A 1 92 ? 0.721 -10.930 6.571 1.00 95.88 92 TYR A N 1
ATOM 723 C CA . TYR A 1 92 ? 1.498 -10.480 5.406 1.00 95.88 92 TYR A CA 1
ATOM 724 C C . TYR A 1 92 ? 0.975 -11.125 4.118 1.00 95.88 92 TYR A C 1
ATOM 726 O O . TYR A 1 92 ? 0.595 -10.423 3.187 1.00 95.88 92 TYR A O 1
ATOM 734 N N . ARG A 1 93 ? 0.848 -12.458 4.113 1.00 94.50 93 ARG A N 1
ATOM 735 C CA . ARG A 1 93 ? 0.331 -13.215 2.962 1.00 94.50 93 ARG A CA 1
ATOM 736 C C . ARG A 1 93 ? -1.097 -12.820 2.599 1.00 94.50 93 ARG A C 1
ATOM 738 O O . ARG A 1 93 ? -1.417 -12.654 1.428 1.00 94.50 93 ARG A O 1
ATOM 745 N N . MET A 1 94 ? -1.946 -12.615 3.609 1.00 95.06 94 MET A N 1
ATOM 746 C CA . MET A 1 94 ? -3.314 -12.132 3.406 1.00 95.06 94 MET A CA 1
ATOM 747 C C . MET A 1 94 ? -3.351 -10.780 2.694 1.00 95.06 94 MET A C 1
ATOM 749 O O . MET A 1 94 ? -4.198 -10.594 1.831 1.00 95.06 94 MET A O 1
ATOM 753 N N . LEU A 1 95 ? -2.446 -9.848 3.014 1.00 96.44 95 LEU A N 1
ATOM 754 C CA . L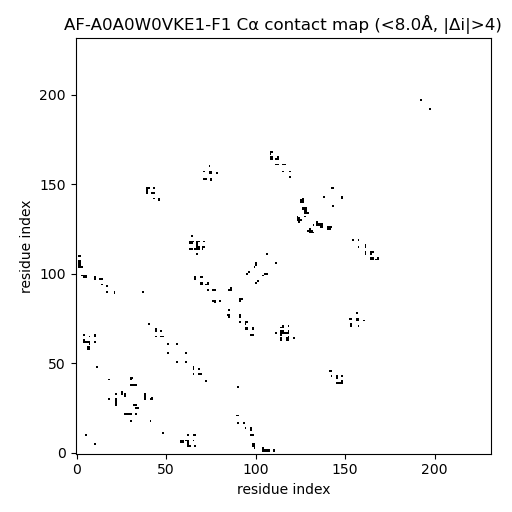EU A 1 95 ? -2.405 -8.539 2.354 1.00 96.44 95 LEU A CA 1
ATOM 755 C C . LEU A 1 95 ? -2.043 -8.660 0.869 1.00 96.44 95 LEU A C 1
ATOM 757 O O . LEU A 1 95 ? -2.706 -8.033 0.051 1.00 96.44 95 LEU A O 1
ATOM 761 N N . PHE A 1 96 ? -1.063 -9.493 0.510 1.00 93.06 96 PHE A N 1
ATOM 762 C CA . PHE A 1 96 ? -0.694 -9.724 -0.895 1.00 93.06 96 PHE A CA 1
ATOM 763 C C . PHE A 1 96 ? -1.821 -10.374 -1.700 1.00 93.06 96 PHE A C 1
ATOM 765 O O . PHE A 1 96 ? -2.183 -9.881 -2.771 1.00 93.06 96 PHE A O 1
ATOM 772 N N . ASN A 1 97 ? -2.432 -11.424 -1.146 1.00 92.12 97 ASN A N 1
ATOM 773 C CA . ASN A 1 97 ? -3.568 -12.093 -1.780 1.00 92.12 97 ASN A CA 1
ATOM 774 C C . ASN A 1 97 ? -4.757 -11.138 -1.950 1.00 92.12 97 ASN A C 1
ATOM 776 O O . ASN A 1 97 ? -5.406 -11.133 -2.995 1.00 92.12 97 ASN A O 1
ATOM 780 N N . ASN A 1 98 ? -5.011 -10.301 -0.940 1.00 94.94 98 ASN A N 1
ATOM 781 C CA . ASN A 1 98 ? -6.088 -9.321 -0.971 1.00 94.94 98 ASN A CA 1
ATOM 782 C C . ASN A 1 98 ? -5.833 -8.234 -2.017 1.00 94.94 98 ASN A C 1
ATOM 784 O O . ASN A 1 98 ? -6.735 -7.887 -2.756 1.00 94.94 98 ASN A O 1
ATOM 788 N N . VAL A 1 99 ? -4.595 -7.752 -2.166 1.00 94.62 99 VAL A N 1
ATOM 789 C CA . VAL A 1 99 ? -4.241 -6.818 -3.249 1.00 94.62 99 VAL A CA 1
ATOM 790 C C . VAL A 1 99 ? -4.498 -7.435 -4.633 1.00 94.62 99 VAL A C 1
ATOM 792 O O . VAL A 1 99 ? -4.814 -6.700 -5.564 1.00 94.62 99 VAL A O 1
ATOM 795 N N . GLY A 1 100 ? -4.442 -8.766 -4.750 1.00 93.25 100 GLY A N 1
ATOM 796 C CA . GLY A 1 100 ? -4.662 -9.511 -5.991 1.00 93.25 100 GLY A CA 1
ATOM 797 C C . GLY A 1 100 ? -3.376 -9.974 -6.665 1.00 93.25 100 GLY A C 1
ATOM 798 O O . GLY A 1 100 ? -3.402 -10.323 -7.844 1.00 93.25 100 GLY A O 1
ATOM 799 N N . VAL A 1 101 ? -2.262 -9.982 -5.927 1.00 92.38 101 VAL A N 1
ATOM 800 C CA . VAL A 1 101 ? -0.975 -10.469 -6.428 1.00 92.38 101 VAL A CA 1
ATOM 801 C C . VAL A 1 101 ? -1.038 -11.985 -6.590 1.00 92.38 101 VAL A C 1
ATOM 803 O O . VAL A 1 101 ? -1.343 -12.707 -5.642 1.00 92.38 101 VAL A O 1
ATOM 806 N N . SER A 1 102 ? -0.752 -12.467 -7.796 1.00 90.12 102 SER A N 1
ATOM 807 C CA . SER A 1 102 ? -0.709 -13.894 -8.129 1.00 90.12 102 SER A CA 1
ATOM 808 C C . SER A 1 102 ? 0.317 -14.165 -9.231 1.00 90.12 102 SER A C 1
ATOM 810 O O . SER A 1 102 ? 0.934 -13.236 -9.752 1.00 90.12 102 SER A O 1
ATOM 812 N N . GLU A 1 103 ? 0.507 -15.432 -9.607 1.00 87.94 103 GLU A N 1
ATOM 813 C CA . GLU A 1 103 ? 1.390 -15.790 -10.727 1.00 87.94 103 GLU A CA 1
ATOM 814 C C . GLU A 1 103 ? 0.946 -15.158 -12.058 1.00 87.94 103 GLU A C 1
ATOM 816 O O . GLU A 1 103 ? 1.797 -14.773 -12.861 1.00 87.94 103 GLU A O 1
ATOM 821 N N . ASP A 1 104 ? -0.363 -14.986 -12.252 1.00 90.56 104 ASP A N 1
ATOM 822 C CA . ASP A 1 104 ? -0.942 -14.409 -13.470 1.00 90.56 104 ASP A CA 1
ATOM 823 C C . ASP A 1 104 ? -1.146 -12.885 -13.378 1.00 90.56 104 ASP A C 1
ATOM 825 O O . ASP A 1 104 ? -1.311 -12.222 -14.399 1.00 90.56 104 ASP A O 1
ATOM 829 N N . ASN A 1 105 ? -1.096 -12.313 -12.168 1.00 93.06 105 ASN A N 1
ATOM 830 C CA . ASN A 1 105 ? -1.273 -10.882 -11.905 1.00 93.06 105 ASN A CA 1
ATOM 831 C C . ASN A 1 105 ? -0.144 -10.361 -11.003 1.00 93.06 105 ASN A C 1
ATOM 833 O O . ASN A 1 105 ? -0.308 -10.190 -9.790 1.00 93.06 105 ASN A O 1
ATOM 837 N N . LYS A 1 106 ? 1.039 -10.176 -11.594 1.00 92.81 106 LYS A N 1
ATOM 838 C CA . LYS A 1 106 ? 2.244 -9.731 -10.883 1.00 92.81 106 LYS A CA 1
ATOM 839 C C . LYS A 1 106 ? 2.332 -8.213 -10.876 1.00 92.81 106 LYS A C 1
ATOM 841 O O . LYS A 1 106 ? 2.093 -7.573 -11.892 1.00 92.81 106 LYS A O 1
ATOM 846 N N . LEU A 1 107 ? 2.744 -7.666 -9.739 1.00 93.56 107 LEU A N 1
ATOM 847 C CA . LEU A 1 107 ? 3.147 -6.271 -9.635 1.00 93.56 107 LEU A CA 1
ATOM 848 C C . LEU A 1 107 ? 4.542 -6.099 -10.235 1.00 93.56 107 LEU A C 1
ATOM 850 O O . LEU A 1 107 ? 5.486 -6.757 -9.787 1.00 93.56 107 LEU A O 1
ATOM 854 N N . ASP A 1 108 ? 4.682 -5.209 -11.213 1.00 94.50 108 ASP A N 1
ATOM 855 C CA . ASP A 1 108 ? 5.997 -4.732 -11.626 1.00 94.50 108 ASP A CA 1
ATOM 856 C C . ASP A 1 108 ? 6.457 -3.528 -10.780 1.00 94.50 108 ASP A C 1
ATOM 858 O O . ASP A 1 108 ? 5.746 -3.025 -9.905 1.00 94.50 108 ASP A O 1
ATOM 862 N N . SER A 1 109 ? 7.698 -3.084 -10.991 1.00 95.19 109 SER A N 1
ATOM 863 C CA . SER A 1 109 ? 8.271 -1.982 -10.214 1.00 95.19 109 SER A CA 1
ATOM 864 C C . SER A 1 109 ? 7.517 -0.662 -10.410 1.00 95.19 109 SER A C 1
ATOM 866 O O . SER A 1 109 ? 7.419 0.126 -9.465 1.00 95.19 109 SER A O 1
ATOM 868 N N . GLU A 1 110 ? 6.959 -0.414 -11.596 1.00 95.56 110 GLU A N 1
ATOM 869 C CA . GLU A 1 110 ? 6.132 0.758 -11.865 1.00 95.56 110 GLU A CA 1
ATOM 870 C C . GLU A 1 110 ? 4.792 0.687 -11.124 1.00 95.56 110 GLU A C 1
ATOM 872 O O . GLU A 1 110 ? 4.392 1.666 -10.488 1.00 95.56 110 GLU A O 1
ATOM 877 N N . ASP A 1 111 ? 4.133 -0.470 -11.137 1.00 96.38 111 ASP A N 1
ATOM 878 C CA . ASP A 1 111 ? 2.882 -0.710 -10.421 1.00 96.38 111 ASP A CA 1
ATOM 879 C C . ASP A 1 111 ? 3.057 -0.508 -8.911 1.00 96.38 111 ASP A C 1
ATOM 881 O O . ASP A 1 111 ? 2.256 0.183 -8.270 1.00 96.38 111 ASP A O 1
ATOM 885 N N . ILE A 1 112 ? 4.150 -1.028 -8.338 1.00 96.69 112 ILE A N 1
ATOM 886 C CA . ILE A 1 112 ? 4.472 -0.839 -6.916 1.00 96.69 112 ILE A CA 1
ATOM 887 C C . ILE A 1 112 ? 4.687 0.645 -6.599 1.00 96.69 112 ILE A C 1
ATOM 889 O O . ILE A 1 112 ? 4.149 1.135 -5.602 1.00 96.69 112 ILE A O 1
ATOM 893 N N . CYS A 1 113 ? 5.435 1.377 -7.436 1.00 97.38 113 CYS A N 1
ATOM 894 C CA . CYS A 1 113 ? 5.615 2.821 -7.256 1.00 97.38 113 CYS A CA 1
ATOM 895 C C . CYS A 1 113 ? 4.263 3.542 -7.257 1.00 97.38 113 CYS A C 1
ATOM 897 O O . CYS A 1 113 ? 3.970 4.303 -6.335 1.00 97.38 113 CYS A O 1
ATOM 899 N N . ASN A 1 114 ? 3.409 3.252 -8.239 1.00 96.75 114 ASN A N 1
ATOM 900 C CA . ASN A 1 114 ? 2.098 3.882 -8.381 1.00 96.75 114 ASN A CA 1
ATOM 901 C C . ASN A 1 114 ? 1.192 3.628 -7.165 1.00 96.75 114 ASN A C 1
ATOM 903 O O . ASN A 1 114 ? 0.519 4.547 -6.680 1.00 96.75 114 ASN A O 1
ATOM 907 N N . LEU A 1 115 ? 1.182 2.396 -6.651 1.00 97.56 115 LEU A N 1
ATOM 908 C CA . LEU A 1 115 ? 0.434 2.014 -5.453 1.00 97.56 115 LEU A CA 1
ATOM 909 C C . LEU A 1 115 ? 0.947 2.736 -4.202 1.00 97.56 115 LEU A C 1
ATOM 911 O O . LEU A 1 115 ? 0.168 3.384 -3.490 1.00 97.56 115 LEU A O 1
ATOM 915 N N . LEU A 1 116 ? 2.253 2.654 -3.943 1.00 98.12 116 LEU A N 1
ATOM 916 C CA . LEU A 1 116 ? 2.871 3.254 -2.763 1.00 98.12 116 LEU A CA 1
ATOM 917 C C . LEU A 1 116 ? 2.722 4.776 -2.771 1.00 98.12 116 LEU A C 1
ATOM 919 O O . LEU A 1 116 ? 2.262 5.342 -1.781 1.00 98.12 116 LEU A O 1
ATOM 923 N N . GLU A 1 117 ? 3.004 5.441 -3.888 1.00 97.94 117 GLU A N 1
ATOM 924 C CA . GLU A 1 117 ? 2.879 6.897 -4.004 1.00 97.94 117 GLU A CA 1
ATOM 925 C C . GLU A 1 117 ? 1.433 7.369 -3.809 1.00 97.94 117 GLU A C 1
ATOM 927 O O . GLU A 1 117 ? 1.198 8.358 -3.108 1.00 97.94 117 GLU A O 1
ATOM 932 N N . SER A 1 118 ? 0.450 6.633 -4.342 1.00 98.19 118 SER A N 1
ATOM 933 C CA . SER A 1 118 ? -0.974 6.928 -4.123 1.00 98.19 118 SER A CA 1
ATOM 934 C C . SER A 1 118 ? -1.352 6.833 -2.642 1.00 98.19 118 SER A C 1
ATOM 936 O O . SER A 1 118 ? -2.039 7.710 -2.111 1.00 98.19 118 SER A O 1
ATOM 938 N N . SER A 1 119 ? -0.872 5.794 -1.955 1.00 98.19 119 SER A N 1
ATOM 939 C CA . SER A 1 119 ? -1.128 5.579 -0.527 1.00 98.19 119 SER A CA 1
ATOM 940 C C . SER A 1 119 ? -0.443 6.628 0.360 1.00 98.19 119 SER A C 1
ATOM 942 O O . SER A 1 119 ? -1.059 7.192 1.265 1.00 98.19 119 SER A O 1
ATOM 944 N N . MET A 1 120 ? 0.802 6.986 0.046 1.00 98.06 120 MET A N 1
ATOM 945 C CA . MET A 1 120 ? 1.560 8.012 0.757 1.00 98.06 120 MET A CA 1
ATOM 946 C C . MET A 1 120 ? 0.939 9.395 0.554 1.00 98.06 120 MET A C 1
ATOM 948 O O . MET A 1 120 ? 0.759 10.142 1.517 1.00 98.06 120 MET A O 1
ATOM 952 N N . LYS A 1 121 ? 0.524 9.731 -0.673 1.00 98.12 121 LYS A N 1
ATOM 953 C CA . LYS A 1 121 ? -0.220 10.966 -0.944 1.00 98.12 121 LYS A CA 1
ATOM 954 C C . LYS A 1 121 ? -1.504 11.030 -0.116 1.00 98.12 121 LYS A C 1
ATOM 956 O O . LYS A 1 121 ? -1.776 12.056 0.503 1.00 98.12 121 LYS A O 1
ATOM 961 N N . PHE A 1 122 ? -2.251 9.928 -0.037 1.00 98.38 122 PHE A N 1
ATOM 962 C CA . PHE A 1 122 ? -3.446 9.840 0.800 1.00 98.38 122 PHE A CA 1
ATOM 963 C C . PHE A 1 122 ? -3.141 10.064 2.290 1.00 98.38 122 PHE A C 1
ATOM 965 O O . PHE A 1 122 ? -3.879 10.792 2.959 1.00 98.38 122 PHE A O 1
ATOM 972 N N . LEU A 1 123 ? -2.046 9.504 2.816 1.00 97.94 123 LEU A N 1
ATOM 973 C CA . LEU A 1 123 ? -1.615 9.777 4.190 1.00 97.94 123 LEU A CA 1
ATOM 974 C C . LEU A 1 123 ? -1.352 11.270 4.400 1.00 97.94 123 LEU A C 1
ATOM 976 O O . LEU A 1 123 ? -1.889 11.841 5.347 1.00 97.94 123 LEU A O 1
ATOM 980 N N . VAL A 1 124 ? -0.607 11.929 3.508 1.00 97.75 124 VAL A N 1
ATOM 981 C CA . VAL A 1 124 ? -0.326 13.376 3.593 1.00 97.75 124 VAL A CA 1
ATOM 982 C C . VAL A 1 124 ? -1.605 14.208 3.557 1.00 97.75 124 VAL A C 1
ATOM 984 O O . VAL A 1 124 ? -1.762 15.108 4.382 1.00 97.75 124 VAL A O 1
ATOM 987 N N . GLU A 1 125 ? -2.534 13.896 2.651 1.00 97.56 125 GLU A N 1
ATOM 988 C CA . GLU A 1 125 ? -3.830 14.581 2.537 1.00 97.56 125 GLU A CA 1
ATOM 989 C C . GLU A 1 125 ? -4.625 14.547 3.851 1.00 97.56 125 GLU A C 1
ATOM 991 O O . GLU A 1 125 ? -5.267 15.534 4.205 1.00 97.56 125 GLU A O 1
ATOM 996 N N . ASN A 1 126 ? -4.549 13.441 4.595 1.00 97.75 126 ASN A N 1
ATOM 997 C CA . ASN A 1 126 ? -5.325 13.237 5.820 1.00 97.75 126 ASN A CA 1
ATOM 998 C C . ASN A 1 126 ? -4.572 13.600 7.108 1.00 97.75 126 ASN A C 1
ATOM 1000 O O . ASN A 1 126 ? -5.183 13.631 8.175 1.00 97.75 126 ASN A O 1
ATOM 1004 N N . THR A 1 127 ? -3.259 13.833 7.053 1.00 97.69 127 THR A N 1
ATOM 1005 C CA . THR A 1 127 ? -2.431 13.981 8.265 1.00 97.69 127 THR A CA 1
ATOM 1006 C C . THR A 1 127 ? -1.641 15.274 8.318 1.00 97.69 127 THR A C 1
ATOM 1008 O O . THR A 1 127 ? -1.290 15.712 9.411 1.00 97.69 127 THR A O 1
ATOM 1011 N N . CYS A 1 128 ? -1.390 15.927 7.183 1.00 97.19 128 CYS A N 1
ATOM 1012 C CA . CYS A 1 128 ? -0.632 17.169 7.131 1.00 97.19 128 CYS A CA 1
ATOM 1013 C C . CYS A 1 128 ? -1.543 18.390 6.984 1.00 97.19 128 CYS A C 1
ATOM 1015 O O . CYS A 1 128 ? -2.597 18.350 6.345 1.00 97.19 128 CYS A O 1
ATOM 1017 N N . ARG A 1 129 ? -1.101 19.533 7.517 1.00 95.94 129 ARG A N 1
ATOM 1018 C CA . ARG A 1 129 ? -1.823 20.805 7.375 1.00 95.94 129 ARG A CA 1
ATOM 1019 C C . ARG A 1 129 ? -1.939 21.189 5.900 1.00 95.94 129 ARG A C 1
ATOM 1021 O O . ARG A 1 129 ? -0.933 21.298 5.198 1.00 95.94 129 ARG A O 1
ATOM 1028 N N . GLN A 1 130 ? -3.168 21.430 5.441 1.00 93.88 130 GLN A N 1
ATOM 1029 C CA . GLN A 1 130 ? -3.477 21.718 4.031 1.00 93.88 130 GLN A CA 1
ATOM 1030 C C . GLN A 1 130 ? -3.002 20.613 3.062 1.00 93.88 130 GLN A C 1
ATOM 1032 O O . GLN A 1 130 ? -2.698 20.909 1.906 1.00 93.88 130 GLN A O 1
ATOM 1037 N N . GLY A 1 131 ? -2.864 19.367 3.533 1.00 93.25 131 GLY A N 1
ATOM 1038 C CA . GLY A 1 131 ? -2.403 18.244 2.715 1.00 93.25 131 GLY A CA 1
ATOM 1039 C C . GLY A 1 131 ? -0.971 18.401 2.194 1.00 93.25 131 GLY A C 1
ATOM 1040 O O . GLY A 1 131 ? -0.674 17.972 1.082 1.00 93.25 131 GLY A O 1
ATOM 1041 N N . LYS A 1 132 ? -0.083 19.070 2.944 1.00 93.06 132 LYS A N 1
ATOM 1042 C CA . LYS A 1 132 ? 1.312 19.306 2.534 1.00 93.06 132 LYS A CA 1
ATOM 1043 C C . LYS A 1 132 ? 2.284 19.041 3.676 1.00 93.06 132 LYS A C 1
ATOM 1045 O O . LYS A 1 132 ? 2.201 19.683 4.720 1.00 93.06 132 LYS A O 1
ATOM 1050 N N . THR A 1 133 ? 3.271 18.180 3.439 1.00 92.06 133 THR A N 1
ATOM 1051 C CA . THR A 1 133 ? 4.304 17.806 4.425 1.00 92.06 133 THR A CA 1
ATOM 1052 C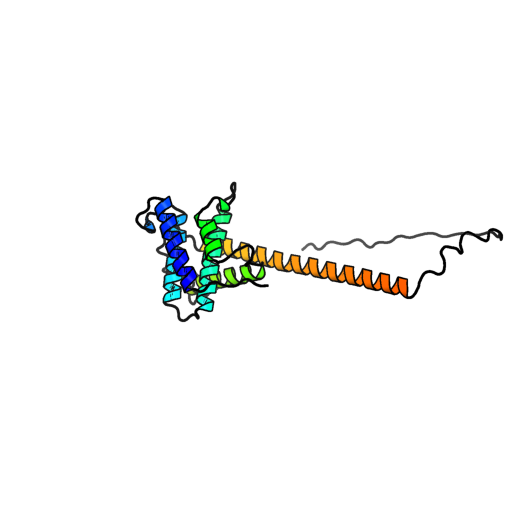 C . THR A 1 133 ? 5.083 19.007 4.963 1.00 92.06 133 THR A C 1
ATOM 1054 O O . THR A 1 133 ? 5.306 19.100 6.167 1.00 92.06 133 THR A O 1
ATOM 1057 N N . ARG A 1 134 ? 5.412 19.985 4.104 1.00 94.19 134 ARG A N 1
ATOM 1058 C CA . ARG A 1 134 ? 6.135 21.221 4.480 1.00 94.19 134 ARG A CA 1
ATOM 1059 C C . ARG A 1 134 ? 5.435 22.069 5.550 1.00 94.19 134 ARG A C 1
ATOM 1061 O O . ARG A 1 134 ? 6.071 22.913 6.167 1.00 94.19 134 ARG A O 1
ATOM 1068 N N . ASN A 1 135 ? 4.132 21.870 5.744 1.00 94.69 135 ASN A N 1
ATOM 1069 C CA . ASN A 1 135 ? 3.339 22.614 6.717 1.00 94.69 135 ASN A CA 1
ATOM 1070 C C . ASN A 1 135 ? 3.237 21.888 8.075 1.00 94.69 135 ASN A C 1
ATOM 1072 O O . ASN A 1 135 ? 2.582 22.394 8.986 1.00 94.69 135 ASN A O 1
ATOM 1076 N N . GLY A 1 136 ? 3.850 20.707 8.211 1.00 93.25 136 GLY A N 1
ATOM 1077 C CA . GLY A 1 136 ? 3.794 19.877 9.412 1.00 93.25 136 GLY A CA 1
ATOM 1078 C C . GLY A 1 136 ? 2.513 19.043 9.547 1.00 93.25 136 GLY A C 1
ATOM 1079 O O . GLY A 1 136 ? 1.541 19.198 8.798 1.00 93.25 136 GLY A O 1
ATOM 1080 N N . LEU A 1 137 ? 2.525 18.132 10.524 1.00 94.75 137 LEU A N 1
ATOM 1081 C CA . LEU A 1 137 ? 1.389 17.274 10.863 1.00 94.75 137 LEU A CA 1
ATOM 1082 C C . LEU A 1 137 ? 0.288 18.054 11.602 1.00 94.75 137 LEU A C 1
ATOM 1084 O O . LEU A 1 137 ? 0.533 19.033 12.315 1.00 94.75 137 LEU A O 1
ATOM 1088 N N . LEU A 1 138 ? -0.952 17.610 11.425 1.00 96.12 138 LEU A N 1
ATOM 1089 C CA . LEU A 1 138 ? -2.074 17.978 12.280 1.00 96.12 138 LEU A CA 1
ATOM 1090 C C . LEU A 1 138 ? -1.858 17.346 13.659 1.00 96.12 138 LEU A C 1
ATOM 1092 O O . LEU A 1 138 ? -1.498 16.177 13.746 1.00 96.12 138 LEU A O 1
ATOM 1096 N N . HIS A 1 139 ? -2.100 18.108 14.728 1.00 93.06 139 HIS A N 1
ATOM 1097 C CA . HIS A 1 139 ? -2.016 17.583 16.096 1.00 93.06 139 HIS A CA 1
ATOM 1098 C C . HIS A 1 139 ? -3.028 16.447 16.312 1.00 93.06 139 HIS A C 1
ATOM 1100 O O . HIS A 1 139 ? -2.705 15.401 16.864 1.00 93.06 139 HIS A O 1
ATOM 1106 N N . GLU A 1 140 ? -4.249 16.636 15.808 1.00 96.00 140 GLU A N 1
ATOM 1107 C CA . GLU A 1 140 ? -5.289 15.614 15.776 1.00 96.00 140 GLU A CA 1
ATOM 1108 C C . GLU A 1 140 ? -5.614 15.269 14.322 1.00 96.00 140 GLU A C 1
ATOM 1110 O O . GLU A 1 140 ? -6.371 15.967 13.652 1.00 96.00 140 GLU A O 1
ATOM 1115 N N . HIS A 1 141 ? -5.007 14.196 13.816 1.00 96.94 141 HIS A N 1
ATOM 1116 C CA . HIS A 1 141 ? -5.350 13.605 12.523 1.00 96.94 141 HIS A CA 1
ATOM 1117 C C . HIS A 1 141 ? -6.196 12.335 12.714 1.00 96.94 141 HIS A C 1
ATOM 1119 O O . HIS A 1 141 ? -6.181 11.743 13.792 1.00 96.94 141 HIS A O 1
ATOM 1125 N N . PRO A 1 142 ? -6.893 11.828 11.679 1.00 97.62 142 PRO A N 1
ATOM 1126 C CA . PRO A 1 142 ? -7.778 10.666 11.807 1.00 97.62 142 PRO A CA 1
ATOM 1127 C C . PRO A 1 142 ? -7.123 9.406 12.397 1.00 97.62 142 PRO A C 1
ATOM 1129 O O . PRO A 1 142 ? -7.808 8.592 13.011 1.00 97.62 142 PRO A O 1
ATOM 1132 N N . PHE A 1 143 ? -5.810 9.250 12.222 1.00 97.94 143 PHE A N 1
ATOM 1133 C CA . PHE A 1 143 ? -5.032 8.125 12.755 1.00 97.94 143 PHE A CA 1
ATOM 1134 C C . PHE A 1 143 ? -4.404 8.361 14.145 1.00 97.94 143 PHE A C 1
ATOM 1136 O O . PHE A 1 143 ? -3.776 7.449 14.670 1.00 97.94 143 PHE A O 1
ATOM 1143 N N . SER A 1 144 ? -4.534 9.549 14.756 1.00 96.69 144 SER A N 1
ATOM 1144 C CA . SER A 1 144 ? -3.765 9.918 15.964 1.00 96.69 144 SER A CA 1
ATOM 1145 C C . SER A 1 144 ? -4.174 9.136 17.213 1.00 96.69 144 SER A C 1
ATOM 1147 O O . SER A 1 144 ? -3.407 9.041 18.165 1.00 96.69 144 SER A O 1
ATOM 1149 N N . LYS A 1 145 ? -5.377 8.552 17.203 1.00 96.06 145 LYS A N 1
ATOM 1150 C CA . LYS A 1 145 ? -5.924 7.743 18.302 1.00 96.06 145 LYS A CA 1
ATOM 1151 C C . LYS A 1 145 ? -5.547 6.261 18.218 1.00 96.06 145 LYS A C 1
ATOM 1153 O O . LYS A 1 145 ? -5.930 5.493 19.095 1.00 96.06 145 LYS A O 1
ATOM 1158 N N . ILE A 1 146 ? -4.837 5.837 17.170 1.00 97.62 146 ILE A N 1
ATOM 1159 C CA . ILE A 1 146 ? -4.421 4.441 17.014 1.00 97.62 146 ILE A CA 1
ATOM 1160 C C . ILE A 1 146 ? -3.154 4.225 17.847 1.00 97.62 146 ILE A C 1
ATOM 1162 O O . ILE A 1 146 ? -2.078 4.700 17.490 1.00 97.62 146 ILE A O 1
ATOM 1166 N N . ALA A 1 147 ? -3.289 3.509 18.965 1.00 96.25 147 ALA A N 1
ATOM 1167 C CA . ALA A 1 147 ? -2.182 3.242 19.878 1.00 96.25 147 ALA A CA 1
ATOM 1168 C C . ALA A 1 147 ? -1.015 2.524 19.175 1.00 96.25 147 ALA A C 1
ATOM 1170 O O . ALA A 1 147 ? -1.225 1.563 18.433 1.00 96.25 147 ALA A O 1
ATOM 1171 N N . GLU A 1 148 ? 0.209 2.991 19.447 1.00 95.88 148 GLU A N 1
ATOM 1172 C CA . GLU A 1 148 ? 1.486 2.458 18.930 1.00 95.88 148 GLU A CA 1
ATOM 1173 C C . GLU A 1 148 ? 1.680 2.559 17.406 1.00 95.88 148 GLU A C 1
ATOM 1175 O O . GLU A 1 148 ? 2.701 2.114 16.880 1.00 95.88 148 GLU A O 1
ATOM 1180 N N . LEU A 1 149 ? 0.752 3.191 16.680 1.00 97.25 149 LEU A N 1
ATOM 1181 C CA . LEU A 1 149 ? 0.952 3.500 15.271 1.00 97.25 149 LEU A CA 1
ATOM 1182 C C . LEU A 1 149 ? 2.008 4.603 15.113 1.00 97.25 149 LEU A C 1
ATOM 1184 O O . LEU A 1 149 ? 1.828 5.723 15.589 1.00 97.25 149 LEU A O 1
ATOM 1188 N N . SER A 1 150 ? 3.062 4.320 14.348 1.00 96.06 150 SER A N 1
ATOM 1189 C CA . SER A 1 150 ? 4.032 5.328 13.912 1.00 96.06 150 SER A CA 1
ATOM 1190 C C . SER A 1 150 ? 3.846 5.646 12.430 1.00 96.06 150 SER A C 1
ATOM 1192 O O . SER A 1 150 ? 4.333 4.927 11.560 1.00 96.06 150 SER A O 1
ATOM 1194 N N . LEU A 1 151 ? 3.169 6.756 12.119 1.00 95.81 151 LEU A N 1
ATOM 1195 C CA . LEU A 1 151 ? 3.059 7.224 10.730 1.00 95.81 151 LEU A CA 1
ATOM 1196 C C . LEU A 1 151 ? 4.422 7.592 10.127 1.00 95.81 151 LEU A C 1
ATOM 1198 O O . LEU A 1 151 ? 4.610 7.442 8.925 1.00 95.81 151 LEU A O 1
ATOM 1202 N N . SER A 1 152 ? 5.374 8.034 10.955 1.00 94.50 152 SER A N 1
ATOM 1203 C CA . SER A 1 152 ? 6.750 8.304 10.523 1.00 94.50 152 SER A CA 1
ATOM 1204 C C . SER A 1 152 ? 7.454 7.026 10.054 1.00 94.50 152 SER A C 1
ATOM 1206 O O . SER A 1 152 ? 8.116 7.030 9.020 1.00 94.50 152 SER A O 1
ATOM 1208 N N . ASP A 1 153 ? 7.249 5.908 10.759 1.00 95.56 153 ASP A N 1
ATOM 1209 C CA . ASP A 1 153 ? 7.803 4.606 10.371 1.00 95.56 153 ASP A CA 1
ATOM 1210 C C . ASP A 1 153 ? 7.218 4.120 9.037 1.00 95.56 153 ASP A C 1
ATOM 1212 O O . ASP A 1 153 ? 7.963 3.736 8.136 1.00 95.56 153 ASP A O 1
ATOM 1216 N N . TYR A 1 154 ? 5.896 4.232 8.867 1.00 97.25 154 TYR A N 1
ATOM 1217 C CA . TYR A 1 154 ? 5.228 3.948 7.592 1.00 97.25 154 TYR A CA 1
ATOM 1218 C C . TYR A 1 154 ? 5.763 4.828 6.460 1.00 97.25 154 TYR A C 1
ATOM 1220 O O . TYR A 1 154 ? 6.080 4.326 5.383 1.00 97.25 154 TYR A O 1
ATOM 1228 N N . TRP A 1 155 ? 5.896 6.133 6.707 1.00 95.94 155 TRP A N 1
ATOM 1229 C CA . TRP A 1 155 ? 6.401 7.082 5.721 1.00 95.94 155 TRP A CA 1
ATOM 1230 C C . TRP A 1 155 ? 7.831 6.758 5.291 1.00 95.94 155 TRP A C 1
ATOM 1232 O O . TRP A 1 155 ? 8.117 6.711 4.095 1.00 95.94 155 TRP A O 1
ATOM 1242 N N . SER A 1 156 ? 8.717 6.514 6.257 1.00 97.00 156 SER A N 1
ATOM 1243 C CA . SER A 1 156 ? 10.121 6.188 6.010 1.00 97.00 156 SER A CA 1
ATOM 1244 C C . SER A 1 156 ? 10.247 4.893 5.207 1.00 97.00 156 SER A C 1
ATOM 1246 O O . SER A 1 156 ? 10.809 4.878 4.113 1.00 97.00 156 SER A O 1
ATOM 1248 N N . LYS A 1 157 ? 9.610 3.814 5.681 1.00 97.38 157 LYS A N 1
ATOM 1249 C CA . LYS A 1 157 ? 9.679 2.501 5.028 1.00 97.38 157 LYS A CA 1
ATOM 1250 C C . LYS A 1 157 ? 9.062 2.501 3.633 1.00 97.38 157 LYS A C 1
ATOM 1252 O O . LYS A 1 157 ? 9.615 1.843 2.752 1.00 97.38 157 LYS A O 1
ATOM 1257 N N . GLY A 1 158 ? 7.965 3.236 3.437 1.00 97.50 158 GLY A N 1
ATOM 1258 C CA . GLY A 1 158 ? 7.348 3.446 2.129 1.00 97.50 158 GLY A CA 1
ATOM 1259 C C . GLY A 1 158 ? 8.240 4.247 1.180 1.00 97.50 158 GLY A C 1
ATOM 1260 O O . GLY A 1 158 ? 8.413 3.846 0.034 1.00 97.50 158 GLY A O 1
ATOM 1261 N N . SER A 1 159 ? 8.870 5.323 1.668 1.00 97.50 159 SER A N 1
ATOM 1262 C CA . SER A 1 159 ? 9.803 6.144 0.878 1.00 97.50 159 SER A CA 1
ATOM 1263 C C . SER A 1 159 ? 10.991 5.324 0.374 1.00 97.50 159 SER A C 1
ATOM 1265 O O . SER A 1 159 ? 11.326 5.385 -0.808 1.00 97.50 159 SER A O 1
ATOM 1267 N N . ASP A 1 160 ? 11.587 4.516 1.252 1.00 98.06 160 ASP A N 1
ATOM 1268 C CA . ASP A 1 160 ? 12.670 3.600 0.894 1.00 98.06 160 ASP A CA 1
ATOM 1269 C C . ASP A 1 160 ? 12.229 2.590 -0.172 1.00 98.06 160 ASP A C 1
ATOM 1271 O O . ASP A 1 160 ? 12.952 2.357 -1.137 1.00 98.06 160 ASP A O 1
ATOM 1275 N N . ALA A 1 161 ? 11.040 1.996 -0.010 1.00 97.56 161 ALA A N 1
ATOM 1276 C CA . ALA A 1 161 ? 10.517 1.014 -0.955 1.00 97.56 161 ALA A CA 1
ATOM 1277 C C . ALA A 1 161 ? 10.268 1.641 -2.336 1.00 97.56 161 ALA A C 1
ATOM 1279 O O . ALA A 1 161 ? 10.646 1.060 -3.348 1.00 97.56 161 ALA A O 1
ATOM 1280 N N . VAL A 1 162 ? 9.718 2.858 -2.400 1.00 98.19 162 VAL A N 1
ATOM 1281 C CA . VAL A 1 162 ? 9.582 3.601 -3.665 1.00 98.19 162 VAL A CA 1
ATOM 1282 C C . VAL A 1 162 ? 10.951 3.862 -4.299 1.00 98.19 162 VAL A C 1
ATOM 1284 O O . VAL A 1 162 ? 11.121 3.666 -5.502 1.00 98.19 162 VAL A O 1
ATOM 1287 N N . ALA A 1 163 ? 11.944 4.285 -3.514 1.00 98.06 163 ALA A N 1
ATOM 1288 C CA . ALA A 1 163 ? 13.292 4.535 -4.024 1.00 98.06 163 ALA A CA 1
ATOM 1289 C C . ALA A 1 163 ? 13.942 3.261 -4.594 1.00 98.06 163 ALA A C 1
ATOM 1291 O O . ALA A 1 163 ? 14.549 3.303 -5.667 1.00 98.06 163 ALA A O 1
ATOM 1292 N N . GLU A 1 164 ? 13.773 2.127 -3.912 1.00 97.56 164 GLU A N 1
ATOM 1293 C CA . GLU A 1 164 ? 14.238 0.817 -4.366 1.00 97.56 164 GLU A CA 1
ATOM 1294 C C . GLU A 1 164 ? 13.588 0.411 -5.695 1.00 97.56 164 GLU A C 1
ATOM 1296 O O . GLU A 1 164 ? 14.293 0.057 -6.644 1.00 97.56 164 GLU A O 1
ATOM 1301 N N . GLN A 1 165 ? 12.265 0.543 -5.811 1.00 97.38 165 GLN A N 1
ATOM 1302 C CA . GLN A 1 165 ? 11.550 0.183 -7.037 1.00 97.38 165 GLN A CA 1
ATOM 1303 C C . GLN A 1 165 ? 11.905 1.095 -8.213 1.00 97.38 165 GLN A C 1
ATOM 1305 O O . GLN A 1 165 ? 12.137 0.611 -9.319 1.00 97.38 165 GLN A O 1
ATOM 1310 N N . ARG A 1 166 ? 12.075 2.402 -7.987 1.00 96.94 166 ARG A N 1
ATOM 1311 C CA . ARG A 1 166 ? 12.559 3.323 -9.030 1.00 96.94 166 ARG A CA 1
ATOM 1312 C C . ARG A 1 166 ? 13.949 2.937 -9.536 1.00 96.94 166 ARG A C 1
ATOM 1314 O O . ARG A 1 166 ? 14.203 2.982 -10.741 1.00 96.94 166 ARG A O 1
ATOM 1321 N N . LYS A 1 167 ? 14.846 2.518 -8.636 1.00 97.38 167 LYS A N 1
ATOM 1322 C CA . LYS A 1 167 ? 16.170 2.006 -9.014 1.00 97.38 167 LYS A CA 1
ATOM 1323 C C . LYS A 1 167 ? 16.058 0.718 -9.835 1.00 97.38 167 LYS A C 1
ATOM 1325 O O . LYS A 1 167 ? 16.811 0.550 -10.797 1.00 97.38 167 LYS A O 1
ATOM 1330 N N . ALA A 1 168 ? 15.121 -0.166 -9.495 1.00 95.94 168 ALA A N 1
ATOM 1331 C CA . ALA A 1 168 ? 14.856 -1.384 -10.255 1.00 95.94 168 ALA A CA 1
ATOM 1332 C C . ALA A 1 168 ? 14.325 -1.080 -11.669 1.00 95.94 168 ALA A C 1
ATOM 1334 O O . ALA A 1 168 ? 14.871 -1.617 -12.636 1.00 95.94 168 ALA A O 1
ATOM 1335 N N . CYS A 1 169 ? 13.363 -0.157 -11.817 1.00 94.25 169 CYS A N 1
ATOM 1336 C CA . CYS A 1 169 ? 12.881 0.320 -13.122 1.00 94.25 169 CYS A CA 1
ATOM 1337 C C . CYS A 1 169 ? 14.034 0.812 -14.003 1.00 94.25 169 CYS A C 1
ATOM 1339 O O . CYS A 1 169 ? 14.166 0.401 -15.158 1.00 94.25 169 CYS A O 1
ATOM 1341 N N . TRP A 1 170 ? 14.883 1.679 -13.443 1.00 95.62 170 TRP A N 1
ATOM 1342 C CA . TRP A 1 170 ? 16.018 2.248 -14.164 1.00 95.62 170 TRP A CA 1
ATOM 1343 C C . TRP A 1 170 ? 17.002 1.163 -14.609 1.00 95.62 170 TRP A C 1
ATOM 13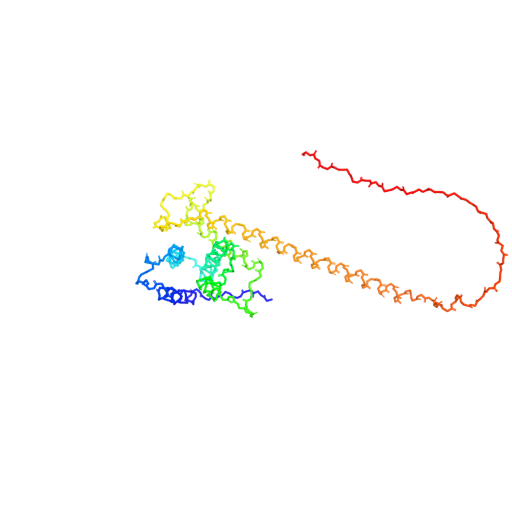45 O O . TRP A 1 170 ? 17.323 1.054 -15.790 1.00 95.62 170 TRP A O 1
ATOM 1355 N N . THR A 1 171 ? 17.398 0.291 -13.680 1.00 96.12 171 THR A N 1
ATOM 1356 C CA . THR A 1 171 ? 18.340 -0.805 -13.946 1.00 96.12 171 THR A CA 1
ATOM 1357 C C . THR A 1 171 ? 17.818 -1.748 -15.035 1.00 96.12 171 THR A C 1
ATOM 1359 O O . THR A 1 171 ? 18.562 -2.138 -15.933 1.00 96.12 171 THR A O 1
ATOM 1362 N N . ARG A 1 172 ? 16.524 -2.095 -15.000 1.00 94.69 172 ARG A N 1
ATOM 1363 C CA . ARG A 1 172 ? 15.878 -2.929 -16.025 1.00 94.69 172 ARG A CA 1
ATOM 1364 C C . ARG A 1 172 ? 15.954 -2.278 -17.409 1.00 94.69 172 ARG A C 1
ATOM 1366 O O . ARG A 1 172 ? 16.223 -2.966 -18.394 1.00 94.69 172 ARG A O 1
ATOM 1373 N N . ASN A 1 173 ? 15.720 -0.969 -17.487 1.00 95.19 173 ASN A N 1
ATOM 1374 C CA . ASN A 1 173 ? 15.766 -0.225 -18.744 1.00 95.19 173 ASN A CA 1
ATOM 1375 C C . ASN A 1 173 ? 17.198 -0.123 -19.295 1.00 95.19 173 ASN A C 1
ATOM 1377 O O . ASN A 1 173 ? 17.382 -0.331 -20.494 1.00 95.19 173 ASN A O 1
ATOM 1381 N N . ASP A 1 174 ? 18.200 0.093 -18.437 1.00 96.94 174 ASP A N 1
ATOM 1382 C CA . ASP A 1 174 ? 19.618 0.099 -18.828 1.00 96.94 174 ASP A CA 1
ATOM 1383 C C . ASP A 1 174 ? 20.048 -1.257 -19.408 1.00 96.94 174 ASP A C 1
ATOM 1385 O O . ASP A 1 174 ? 20.672 -1.320 -20.470 1.00 96.94 174 ASP A O 1
ATOM 1389 N N . VAL A 1 175 ? 19.660 -2.362 -18.759 1.00 96.69 175 VAL A N 1
ATOM 1390 C CA . VAL A 1 175 ? 19.942 -3.722 -19.251 1.00 96.69 175 VAL A CA 1
ATOM 1391 C C . VAL A 1 175 ? 19.271 -3.974 -20.603 1.00 96.69 175 VAL A C 1
ATOM 1393 O O . VAL A 1 175 ? 19.895 -4.543 -21.503 1.00 96.69 175 VAL A O 1
ATOM 1396 N N . ARG A 1 176 ? 18.016 -3.536 -20.775 1.00 96.00 176 ARG A N 1
ATOM 1397 C CA . ARG A 1 176 ? 17.296 -3.672 -22.049 1.00 96.00 176 ARG A CA 1
ATOM 1398 C C . ARG A 1 176 ? 18.000 -2.903 -23.168 1.00 96.00 176 ARG A C 1
ATOM 1400 O O . ARG A 1 176 ? 18.251 -3.480 -24.222 1.00 96.00 176 ARG A O 1
ATOM 1407 N N . LEU A 1 177 ? 18.380 -1.652 -22.914 1.00 96.75 177 LEU A N 1
ATOM 1408 C CA . LEU A 1 177 ? 19.092 -0.821 -23.882 1.00 96.75 177 LEU A CA 1
ATOM 1409 C C . LEU A 1 177 ? 20.450 -1.427 -24.265 1.00 96.75 177 LEU A C 1
ATOM 1411 O O . LEU A 1 177 ? 20.791 -1.493 -25.444 1.00 96.75 177 LEU A O 1
ATOM 1415 N N . ALA A 1 178 ? 21.219 -1.920 -23.291 1.00 97.25 178 ALA A N 1
ATOM 1416 C CA . ALA A 1 178 ? 22.502 -2.569 -23.557 1.00 97.25 178 ALA A CA 1
ATOM 1417 C C . ALA A 1 178 ? 22.349 -3.806 -24.461 1.00 97.25 178 ALA A C 1
ATOM 1419 O O . ALA A 1 178 ? 23.164 -4.019 -25.365 1.00 97.25 178 ALA A O 1
ATOM 1420 N N . LYS A 1 179 ? 21.287 -4.597 -24.252 1.00 97.44 179 LYS A N 1
ATOM 1421 C CA . LYS A 1 179 ? 20.956 -5.752 -25.093 1.00 97.44 179 LYS A CA 1
ATOM 1422 C C . LYS A 1 179 ? 20.587 -5.332 -26.517 1.00 97.44 179 LYS A C 1
ATOM 1424 O O . LYS A 1 179 ? 21.137 -5.893 -27.460 1.00 97.44 179 LYS A O 1
ATOM 1429 N N . GLU A 1 180 ? 19.734 -4.321 -26.675 1.00 96.94 180 GLU A N 1
ATOM 1430 C CA . GLU A 1 180 ? 19.349 -3.777 -27.986 1.00 96.94 180 GLU A CA 1
ATOM 1431 C C . GLU A 1 180 ? 20.573 -3.268 -28.769 1.00 96.94 180 GLU A C 1
ATOM 1433 O O . GLU A 1 180 ? 20.749 -3.606 -29.940 1.00 96.94 180 GLU A O 1
ATOM 1438 N N . ILE A 1 181 ? 21.483 -2.542 -28.105 1.00 97.19 181 ILE A N 1
ATOM 1439 C CA . ILE A 1 181 ? 22.743 -2.071 -28.703 1.00 97.19 181 ILE A CA 1
ATOM 1440 C C . ILE A 1 181 ? 23.627 -3.249 -29.137 1.00 97.19 181 ILE A C 1
ATOM 1442 O O . ILE A 1 181 ? 24.246 -3.203 -30.203 1.00 97.19 181 ILE A O 1
ATOM 1446 N N . HIS A 1 182 ? 23.730 -4.298 -28.317 1.00 96.69 182 HIS A N 1
ATOM 1447 C CA . HIS A 1 182 ? 24.531 -5.475 -28.650 1.00 96.69 182 HIS A CA 1
ATOM 1448 C C . HIS A 1 182 ? 23.960 -6.233 -29.857 1.00 96.69 182 HIS A C 1
ATOM 1450 O O . HIS A 1 182 ? 24.701 -6.561 -30.784 1.00 96.69 182 HIS A O 1
ATOM 1456 N N . GLU A 1 183 ? 22.644 -6.446 -29.887 1.00 96.94 183 GLU A N 1
ATOM 1457 C CA . GLU A 1 183 ? 21.947 -7.095 -31.001 1.00 96.94 183 GLU A CA 1
ATOM 1458 C C . GLU A 1 183 ? 22.064 -6.287 -32.301 1.00 96.94 183 GLU A C 1
ATOM 1460 O O . GLU A 1 183 ? 22.268 -6.862 -33.372 1.00 96.94 183 GLU A O 1
ATOM 1465 N N . GLU A 1 184 ? 22.006 -4.954 -32.225 1.00 96.19 184 GLU A N 1
ATOM 1466 C CA . GLU A 1 184 ? 22.217 -4.090 -33.386 1.00 96.19 184 GLU A CA 1
ATOM 1467 C C . GLU A 1 184 ? 23.654 -4.184 -33.920 1.00 96.19 184 GLU A C 1
ATOM 1469 O O . GLU A 1 184 ? 23.845 -4.289 -35.135 1.00 96.19 184 GLU A O 1
ATOM 1474 N N . LYS A 1 185 ? 24.663 -4.190 -33.038 1.00 95.81 185 LYS A N 1
ATOM 1475 C CA . LYS A 1 185 ? 26.072 -4.364 -33.430 1.00 95.81 185 LYS A CA 1
ATOM 1476 C C . LYS A 1 185 ? 26.306 -5.711 -34.112 1.00 95.81 185 LYS A C 1
ATOM 1478 O O . LYS A 1 185 ? 26.936 -5.754 -35.165 1.00 95.81 185 LYS A O 1
ATOM 1483 N N . GLU A 1 186 ? 25.760 -6.791 -33.560 1.00 94.94 186 GLU A N 1
ATOM 1484 C CA . GLU A 1 186 ? 25.863 -8.127 -34.157 1.00 94.94 186 GLU A CA 1
ATOM 1485 C C . GLU A 1 186 ? 25.123 -8.224 -35.497 1.00 94.94 186 GLU A C 1
ATOM 1487 O O . GLU A 1 186 ? 25.605 -8.875 -36.426 1.00 94.94 186 GLU A O 1
ATOM 1492 N N . ARG A 1 187 ? 23.976 -7.549 -35.644 1.00 94.38 187 ARG A N 1
ATOM 1493 C CA . ARG A 1 187 ? 23.256 -7.478 -36.922 1.00 94.38 187 ARG A CA 1
ATOM 1494 C C . ARG A 1 187 ? 24.073 -6.743 -37.985 1.00 94.38 187 ARG A C 1
ATOM 1496 O O . ARG A 1 187 ? 24.213 -7.278 -39.080 1.00 94.38 187 ARG A O 1
ATOM 1503 N N . LYS A 1 188 ? 24.648 -5.582 -37.650 1.00 93.38 188 LYS A N 1
ATOM 1504 C CA . LYS A 1 188 ? 25.526 -4.818 -38.556 1.00 93.38 188 LYS A CA 1
ATOM 1505 C C . LYS A 1 188 ? 26.752 -5.630 -38.961 1.00 93.38 188 LYS A C 1
ATOM 1507 O O . LYS A 1 188 ? 27.026 -5.752 -40.147 1.00 93.38 188 LYS A O 1
ATOM 1512 N N . ARG A 1 189 ? 27.411 -6.290 -38.004 1.00 92.56 189 ARG A N 1
ATOM 1513 C CA . ARG A 1 189 ? 28.546 -7.179 -38.280 1.00 92.56 189 ARG A CA 1
ATOM 1514 C C . ARG A 1 189 ? 28.177 -8.311 -39.247 1.00 92.56 189 ARG A C 1
ATOM 1516 O O . ARG A 1 189 ? 28.900 -8.558 -40.205 1.00 92.56 189 ARG A O 1
ATOM 1523 N N . LYS A 1 190 ? 27.046 -8.991 -39.029 1.00 92.56 190 LYS A N 1
ATOM 1524 C CA . LYS A 1 190 ? 26.576 -10.068 -39.923 1.00 92.56 190 LYS A CA 1
ATOM 1525 C C . LYS A 1 190 ? 26.195 -9.557 -41.314 1.00 92.56 190 LYS A C 1
ATOM 1527 O O . LYS A 1 190 ? 26.328 -10.294 -42.286 1.00 92.56 190 LYS A O 1
ATOM 1532 N N . GLU A 1 191 ? 25.684 -8.335 -41.416 1.00 90.38 191 GLU A N 1
ATOM 1533 C CA . GLU A 1 191 ? 25.362 -7.694 -42.692 1.00 90.38 191 GLU A CA 1
ATOM 1534 C C . GLU A 1 191 ? 26.632 -7.301 -43.460 1.00 90.38 191 GLU A C 1
ATOM 1536 O O . GLU A 1 191 ? 26.752 -7.630 -44.639 1.00 90.38 191 GLU A O 1
ATOM 1541 N N . GLU A 1 192 ? 27.627 -6.725 -42.783 1.00 86.62 192 GLU A N 1
ATOM 1542 C CA . GLU A 1 192 ? 28.958 -6.455 -43.342 1.00 86.62 192 GLU A CA 1
ATOM 1543 C C . GLU A 1 192 ? 29.652 -7.743 -43.814 1.00 86.62 192 GLU A C 1
ATOM 1545 O O . GLU A 1 192 ? 30.176 -7.789 -44.925 1.00 86.62 192 GLU A O 1
ATOM 1550 N N . GLU A 1 193 ? 29.594 -8.824 -43.026 1.00 86.00 193 GLU A N 1
ATOM 1551 C CA . GLU A 1 193 ? 30.130 -10.143 -43.400 1.00 86.00 193 GLU A CA 1
ATOM 1552 C C . GLU A 1 193 ? 29.411 -10.755 -44.623 1.00 86.00 193 GLU A C 1
ATOM 1554 O O . GLU A 1 193 ? 30.020 -11.513 -45.379 1.00 86.00 193 GLU A O 1
ATOM 1559 N N . ARG A 1 194 ? 28.130 -10.423 -44.852 1.00 84.31 194 ARG A N 1
ATOM 1560 C CA . ARG A 1 194 ? 27.361 -10.851 -46.037 1.00 84.31 194 ARG A CA 1
ATOM 1561 C C . ARG A 1 194 ? 27.644 -10.009 -4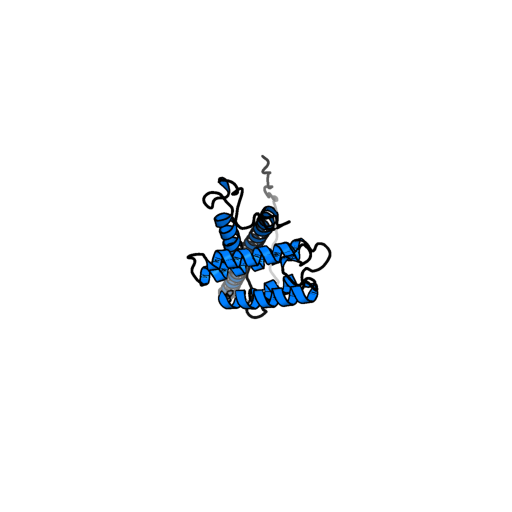7.278 1.00 84.31 194 ARG A C 1
ATOM 1563 O O . ARG A 1 194 ? 27.591 -10.551 -48.379 1.00 84.31 194 ARG A O 1
ATOM 1570 N N . LEU A 1 195 ? 27.897 -8.710 -47.113 1.00 80.44 195 LEU A N 1
ATOM 1571 C CA . LEU A 1 195 ? 28.211 -7.777 -48.204 1.00 80.44 195 L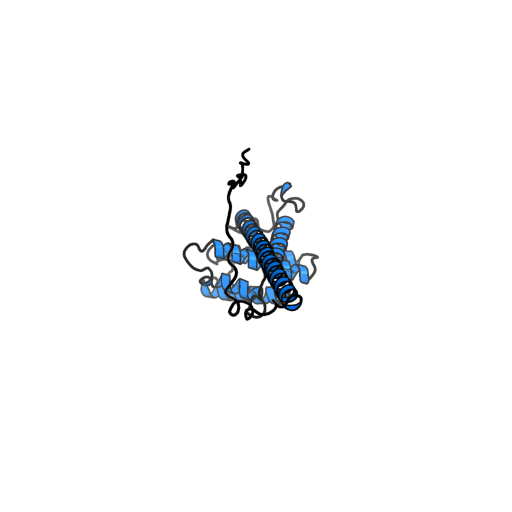EU A CA 1
ATOM 1572 C C . LEU A 1 195 ? 29.672 -7.888 -48.655 1.00 80.44 195 LEU A C 1
ATOM 1574 O O . LEU A 1 195 ? 29.971 -7.741 -49.839 1.00 80.44 195 LEU A O 1
ATOM 1578 N N . HIS A 1 196 ? 30.567 -8.218 -47.726 1.00 75.19 196 HIS A N 1
ATOM 1579 C CA . HIS A 1 196 ? 31.966 -8.529 -47.987 1.00 75.19 196 HIS A CA 1
ATOM 1580 C C . HIS A 1 196 ? 32.266 -9.976 -47.579 1.00 75.19 196 HIS A C 1
ATOM 1582 O O . HIS A 1 196 ? 33.043 -10.198 -46.642 1.00 75.19 196 HIS A O 1
ATOM 1588 N N . PRO A 1 197 ? 31.677 -10.981 -48.263 1.00 61.12 197 PRO A N 1
ATOM 1589 C CA . PRO A 1 197 ? 32.031 -12.365 -48.015 1.00 61.12 197 PRO A CA 1
ATOM 1590 C C . PRO A 1 197 ? 33.511 -12.481 -48.350 1.00 61.12 197 PRO A C 1
ATOM 1592 O O . PRO A 1 197 ? 33.904 -12.316 -49.506 1.00 61.12 197 PRO A O 1
ATOM 1595 N N . LYS A 1 198 ? 34.342 -12.667 -47.317 1.00 60.09 198 LYS A N 1
ATOM 1596 C CA . LYS A 1 198 ? 35.792 -12.788 -47.464 1.00 60.09 198 LYS A CA 1
ATOM 1597 C C . LYS A 1 198 ? 36.054 -13.755 -48.609 1.00 60.09 198 LYS A C 1
ATOM 1599 O O . LYS A 1 198 ? 35.710 -14.934 -48.510 1.00 60.09 198 LYS A O 1
ATOM 1604 N N . ALA A 1 199 ? 36.611 -13.237 -49.702 1.00 48.69 199 ALA A N 1
ATOM 1605 C CA . ALA A 1 199 ? 37.039 -14.048 -50.817 1.00 48.69 199 ALA A CA 1
ATOM 1606 C C . ALA A 1 199 ? 38.018 -15.086 -50.261 1.00 48.69 199 ALA A C 1
ATOM 1608 O O . ALA A 1 199 ? 39.132 -14.758 -49.876 1.00 48.69 199 ALA A O 1
ATOM 1609 N N . SER A 1 200 ? 37.548 -16.328 -50.173 1.00 46.25 200 SER A N 1
ATOM 1610 C CA . SER A 1 200 ? 38.353 -17.539 -50.176 1.00 46.25 200 SER A CA 1
ATOM 1611 C C . SER A 1 200 ? 39.581 -17.543 -49.246 1.00 46.25 200 SER A C 1
ATOM 1613 O O . SER A 1 200 ? 40.712 -17.260 -49.649 1.00 46.25 200 SER A O 1
ATOM 1615 N N . LEU A 1 201 ? 39.378 -18.061 -48.031 1.00 49.88 201 LEU A N 1
ATOM 1616 C CA . LEU A 1 201 ? 40.431 -18.620 -47.162 1.00 49.88 201 LEU A CA 1
ATOM 1617 C C . LEU A 1 201 ? 41.212 -19.792 -47.818 1.00 49.88 201 LEU A C 1
ATOM 1619 O O . LEU A 1 201 ? 42.118 -20.341 -47.201 1.00 49.88 201 LEU A O 1
ATOM 1623 N N . LEU A 1 202 ? 40.905 -20.160 -49.071 1.00 47.62 202 LEU A N 1
ATOM 1624 C CA . LEU A 1 202 ? 41.651 -21.124 -49.891 1.00 47.62 202 LEU A CA 1
ATOM 1625 C C . LEU A 1 202 ? 42.763 -20.485 -50.743 1.00 47.62 202 LEU A C 1
ATOM 1627 O O . LEU A 1 202 ? 43.492 -21.206 -51.415 1.00 47.62 202 LEU A O 1
ATOM 1631 N N . SER A 1 203 ? 42.951 -19.163 -50.700 1.00 45.00 203 SER A N 1
ATOM 1632 C CA . SER A 1 203 ? 44.052 -18.496 -51.419 1.00 45.00 203 SER A CA 1
ATOM 1633 C C . SER A 1 203 ? 45.405 -18.527 -50.686 1.00 45.00 203 SER A C 1
ATOM 1635 O O . SER A 1 203 ? 46.408 -18.121 -51.265 1.00 45.00 203 SER A O 1
ATOM 1637 N N . TRP A 1 204 ? 45.479 -19.059 -49.454 1.00 47.06 204 TRP A N 1
ATOM 1638 C CA . TRP A 1 204 ? 46.720 -19.056 -48.656 1.00 47.06 204 TRP A CA 1
ATOM 1639 C C . TRP A 1 204 ? 47.524 -20.371 -48.654 1.00 47.06 204 TRP A C 1
ATOM 1641 O O . TRP A 1 204 ? 48.595 -20.416 -48.060 1.00 47.06 204 TRP A O 1
ATOM 1651 N N . ILE A 1 205 ? 47.065 -21.432 -49.337 1.00 52.12 205 ILE A N 1
ATOM 1652 C CA . ILE A 1 205 ? 47.776 -22.735 -49.383 1.00 52.12 205 ILE A CA 1
ATOM 1653 C C . ILE A 1 205 ? 48.488 -23.004 -50.727 1.00 52.12 205 ILE A C 1
ATOM 1655 O O . ILE A 1 205 ? 49.221 -23.981 -50.859 1.00 52.12 205 ILE A O 1
ATOM 1659 N N . THR A 1 206 ? 48.405 -22.116 -51.718 1.00 45.97 206 THR A N 1
ATOM 1660 C CA . THR A 1 206 ? 49.152 -22.283 -52.980 1.00 45.97 206 THR A CA 1
ATOM 1661 C C . THR A 1 206 ? 49.912 -21.021 -53.353 1.00 45.97 206 THR A C 1
ATOM 1663 O O . THR A 1 206 ? 49.324 -20.093 -53.899 1.00 45.97 206 THR A O 1
ATOM 1666 N N . GLY A 1 207 ? 51.227 -21.008 -53.110 1.00 38.06 207 GLY A N 1
ATOM 1667 C CA . GLY A 1 207 ? 52.113 -20.041 -53.766 1.00 38.06 207 GLY A CA 1
ATOM 1668 C C . GLY A 1 207 ? 53.364 -19.612 -53.008 1.00 38.06 207 GLY A C 1
ATOM 1669 O O . GLY A 1 207 ? 53.685 -18.429 -53.001 1.00 38.06 207 GLY A O 1
ATOM 1670 N N . ALA A 1 208 ? 54.096 -20.540 -52.392 1.00 43.03 208 ALA A N 1
ATOM 1671 C CA . ALA A 1 208 ? 55.486 -20.289 -52.028 1.00 43.03 208 ALA A CA 1
ATOM 1672 C C . ALA A 1 208 ? 56.340 -20.129 -53.302 1.00 43.03 208 ALA A C 1
ATOM 1674 O O . ALA A 1 208 ? 56.540 -21.108 -54.013 1.00 43.03 208 ALA A O 1
ATOM 1675 N N . ASN A 1 209 ? 56.814 -18.914 -53.600 1.00 40.75 209 ASN A N 1
ATOM 1676 C CA . ASN A 1 209 ? 58.221 -18.607 -53.919 1.00 40.75 209 ASN A CA 1
ATOM 1677 C C . ASN A 1 209 ? 58.374 -17.168 -54.428 1.00 40.75 209 ASN A C 1
ATOM 1679 O O . ASN A 1 209 ? 57.850 -16.817 -55.481 1.00 40.75 209 ASN A O 1
ATOM 1683 N N . GLY A 1 210 ? 59.170 -16.354 -53.732 1.00 34.31 210 GLY A N 1
ATOM 1684 C CA . GLY A 1 210 ? 59.514 -15.017 -54.218 1.00 34.31 210 GLY A CA 1
ATOM 1685 C C . GLY A 1 210 ? 60.185 -14.133 -53.177 1.00 34.31 210 GLY A C 1
ATOM 1686 O O . GLY A 1 210 ? 59.623 -13.145 -52.733 1.00 34.31 210 GLY A O 1
ATOM 1687 N N . SER A 1 211 ? 61.394 -14.508 -52.779 1.00 40.66 211 SER A N 1
ATOM 1688 C CA . SER A 1 211 ? 62.320 -13.759 -51.925 1.00 40.66 211 SER A CA 1
ATOM 1689 C C . SER A 1 211 ? 62.623 -12.319 -52.390 1.00 40.66 211 SER A C 1
ATOM 1691 O O . SER A 1 211 ? 63.043 -12.144 -53.534 1.00 40.66 211 SER A O 1
ATOM 1693 N N . LYS A 1 212 ? 62.575 -11.341 -51.467 1.00 35.53 212 LYS A N 1
ATOM 1694 C CA . LYS A 1 212 ? 63.566 -10.246 -51.248 1.00 35.53 212 LYS A CA 1
ATOM 1695 C C . LYS A 1 212 ? 63.065 -9.341 -50.102 1.00 35.53 212 LYS A C 1
ATOM 1697 O O . LYS A 1 212 ? 61.999 -8.765 -50.225 1.00 35.53 212 LYS A O 1
ATOM 1702 N N . LYS A 1 213 ? 63.614 -9.440 -48.885 1.00 36.66 213 LYS A N 1
ATOM 1703 C CA . LYS A 1 213 ? 64.792 -8.747 -48.301 1.00 36.66 213 LYS A CA 1
ATOM 1704 C C . LYS A 1 213 ? 64.600 -7.232 -48.048 1.00 36.66 213 LYS A C 1
ATOM 1706 O O . LYS A 1 213 ? 64.655 -6.485 -49.017 1.00 36.66 213 LYS A O 1
ATOM 1711 N N . ARG A 1 214 ? 64.616 -6.892 -46.738 1.00 35.69 214 ARG A N 1
ATOM 1712 C CA . ARG A 1 214 ? 65.170 -5.689 -46.050 1.00 35.69 214 ARG A CA 1
ATOM 1713 C C . ARG A 1 214 ? 64.400 -4.371 -46.218 1.00 35.69 214 ARG A C 1
ATOM 1715 O O . ARG A 1 214 ? 63.845 -4.157 -47.283 1.00 35.69 214 ARG A O 1
ATOM 1722 N N . GLU A 1 215 ? 64.295 -3.470 -45.243 1.00 35.22 215 GLU A N 1
ATOM 1723 C CA . GLU A 1 215 ? 64.960 -3.156 -43.948 1.00 35.22 215 GLU A CA 1
ATOM 1724 C C . GLU A 1 215 ? 63.928 -2.293 -43.152 1.00 35.22 215 GLU A C 1
ATOM 1726 O O . GLU A 1 215 ? 63.059 -1.708 -43.801 1.00 35.22 215 GLU A O 1
ATOM 1731 N N . ASP A 1 216 ? 63.770 -2.481 -41.831 1.00 37.78 216 ASP A N 1
ATOM 1732 C CA . ASP A 1 216 ? 64.164 -1.559 -40.721 1.00 37.78 216 ASP A CA 1
ATOM 1733 C C . ASP A 1 216 ? 63.362 -0.227 -40.742 1.00 37.78 216 ASP A C 1
ATOM 1735 O O . ASP A 1 216 ? 63.114 0.320 -41.808 1.00 37.78 216 ASP A O 1
ATOM 1739 N N . GLU A 1 217 ? 62.867 0.409 -39.681 1.00 39.03 217 GLU A N 1
ATOM 1740 C CA . GLU A 1 217 ? 63.006 0.375 -38.220 1.00 39.03 217 GLU A CA 1
ATOM 1741 C C . GLU A 1 217 ? 61.927 1.363 -37.667 1.00 39.03 217 GLU A C 1
ATOM 1743 O O . GLU A 1 217 ? 61.205 1.981 -38.454 1.00 39.03 217 GLU A O 1
ATOM 1748 N N . ASP A 1 218 ? 61.859 1.522 -36.341 1.00 41.22 218 ASP A N 1
ATOM 1749 C CA . ASP A 1 218 ? 61.251 2.636 -35.577 1.00 41.22 218 ASP A CA 1
ATOM 1750 C C . ASP A 1 218 ? 59.807 2.497 -35.036 1.00 41.22 218 ASP A C 1
ATOM 1752 O O . ASP A 1 218 ? 58.804 2.868 -35.648 1.00 41.22 218 ASP A O 1
ATOM 1756 N N . ASP A 1 219 ? 59.757 1.895 -33.842 1.00 40.16 219 ASP A N 1
ATOM 1757 C CA . ASP A 1 219 ? 59.531 2.553 -32.541 1.00 40.16 219 ASP A CA 1
ATOM 1758 C C . ASP A 1 219 ? 58.251 3.355 -32.223 1.00 40.16 219 ASP A C 1
ATOM 1760 O O . ASP A 1 219 ? 57.827 4.271 -32.918 1.00 40.16 219 ASP A O 1
ATOM 1764 N N . GLU A 1 220 ? 57.733 2.995 -31.036 1.00 40.97 220 GLU A N 1
ATOM 1765 C CA . GLU A 1 220 ? 57.164 3.856 -29.986 1.00 40.97 220 GLU A CA 1
ATOM 1766 C C . GLU A 1 220 ? 55.927 4.715 -30.339 1.00 40.97 220 GLU A C 1
ATOM 1768 O O . GLU A 1 220 ? 55.966 5.694 -31.070 1.00 40.97 220 GLU A O 1
ATOM 1773 N N . ASP A 1 221 ? 54.764 4.438 -29.744 1.00 47.31 221 ASP A N 1
ATOM 1774 C CA . ASP A 1 221 ? 54.542 4.704 -28.320 1.00 47.31 221 ASP A CA 1
ATOM 1775 C C . ASP A 1 221 ? 53.061 4.551 -27.943 1.00 47.31 221 ASP A C 1
ATOM 1777 O O . ASP A 1 221 ? 52.134 5.015 -28.615 1.00 47.31 221 ASP A O 1
ATOM 1781 N N . GLN A 1 222 ? 52.837 3.889 -26.813 1.00 47.78 222 GLN A N 1
ATOM 1782 C CA . GLN A 1 222 ? 51.543 3.812 -26.153 1.00 47.78 222 GLN A CA 1
ATOM 1783 C C . GLN A 1 222 ? 51.373 5.054 -25.282 1.00 47.78 222 GLN A C 1
ATOM 1785 O O . GLN A 1 222 ? 52.084 5.207 -24.295 1.00 47.78 222 GLN A O 1
ATOM 1790 N N . HIS A 1 223 ? 50.364 5.886 -25.551 1.00 44.06 223 HIS A N 1
ATOM 1791 C CA . HIS A 1 223 ? 49.907 6.842 -24.544 1.00 44.06 223 HIS A CA 1
ATOM 1792 C C . HIS A 1 223 ? 48.386 6.844 -24.385 1.00 44.06 223 HIS A C 1
ATOM 1794 O O . HIS A 1 223 ? 47.624 7.423 -25.155 1.00 44.06 223 HIS A O 1
ATOM 1800 N N . ILE A 1 224 ? 47.964 6.182 -23.309 1.00 51.88 224 ILE A N 1
ATOM 1801 C CA . ILE A 1 224 ? 46.667 6.338 -22.655 1.00 51.88 224 ILE A CA 1
ATOM 1802 C C . ILE A 1 224 ? 46.752 7.601 -21.780 1.00 51.88 224 ILE A C 1
ATOM 1804 O O . ILE A 1 224 ? 47.702 7.710 -20.998 1.00 51.88 224 ILE A O 1
ATOM 1808 N N . PRO A 1 225 ? 45.779 8.529 -21.820 1.00 48.78 225 PRO A N 1
ATOM 1809 C CA . PRO A 1 225 ? 45.625 9.518 -20.766 1.00 48.78 225 PRO A CA 1
ATOM 1810 C C . PRO A 1 225 ? 44.733 8.973 -19.647 1.00 48.78 225 PRO A C 1
ATOM 1812 O O . PRO A 1 225 ? 43.571 8.619 -19.850 1.00 48.78 225 PRO A O 1
ATOM 1815 N N . SER A 1 226 ? 45.321 8.943 -18.454 1.00 45.50 226 SER A N 1
ATOM 1816 C CA . SER A 1 226 ? 44.698 8.678 -17.162 1.00 45.50 226 SER A CA 1
ATOM 1817 C C . SER A 1 226 ? 43.504 9.579 -16.854 1.00 45.50 226 SER A C 1
ATOM 1819 O O . SER A 1 226 ? 43.524 10.792 -17.055 1.00 45.50 226 SER A O 1
ATOM 1821 N N . THR A 1 227 ? 42.511 8.967 -16.218 1.00 47.34 227 THR A N 1
ATOM 1822 C CA . THR A 1 227 ? 41.465 9.610 -15.424 1.00 47.34 227 THR A CA 1
ATOM 1823 C C . THR A 1 227 ? 42.062 10.421 -14.271 1.00 47.34 227 THR A C 1
ATOM 1825 O O . THR A 1 227 ? 42.794 9.867 -13.447 1.00 47.34 227 THR A O 1
ATOM 1828 N N . SER A 1 228 ? 41.692 11.697 -14.151 1.00 49.44 228 SER A N 1
ATOM 1829 C CA . SER A 1 228 ? 41.950 12.520 -12.968 1.00 49.44 228 SER A CA 1
ATOM 1830 C C . SER A 1 228 ? 40.640 12.957 -12.295 1.00 49.44 228 SER A C 1
ATOM 1832 O O . SER A 1 228 ? 39.817 13.679 -12.845 1.00 49.44 228 SER A O 1
ATOM 1834 N N . ASN A 1 229 ? 40.461 12.430 -11.084 1.00 39.16 229 ASN A N 1
ATOM 1835 C CA . ASN A 1 229 ? 39.895 13.031 -9.874 1.00 39.16 229 ASN A CA 1
ATOM 1836 C C . ASN A 1 229 ? 38.875 14.181 -9.992 1.00 39.16 229 ASN A C 1
ATOM 1838 O O . ASN A 1 229 ? 39.235 15.342 -10.165 1.00 39.16 229 ASN A O 1
ATOM 1842 N N . LEU A 1 230 ? 37.627 13.866 -9.631 1.00 42.41 230 LEU A N 1
ATOM 1843 C CA . LEU A 1 230 ? 36.695 14.797 -8.992 1.00 42.41 230 LEU A CA 1
ATOM 1844 C C . LEU A 1 230 ? 36.787 14.635 -7.465 1.00 42.41 230 LEU A C 1
ATOM 1846 O O . LEU A 1 230 ? 36.375 13.618 -6.908 1.00 42.41 230 LEU A O 1
ATOM 1850 N N . LYS A 1 231 ? 37.329 15.656 -6.796 1.00 51.56 231 LYS A N 1
ATOM 1851 C CA . LYS A 1 231 ? 37.094 15.959 -5.378 1.00 51.56 231 LYS A CA 1
ATOM 1852 C C . LYS A 1 231 ? 36.969 17.471 -5.214 1.00 51.56 231 LYS A C 1
ATOM 1854 O O . LYS A 1 231 ? 37.982 18.168 -5.233 1.00 51.56 231 LYS A O 1
ATOM 1859 N N . SER A 1 232 ? 35.745 17.946 -5.023 1.00 51.72 232 SER A N 1
ATOM 1860 C CA . SER A 1 232 ? 35.275 18.783 -3.900 1.00 51.72 232 SER A CA 1
ATOM 1861 C C . SER A 1 232 ? 33.829 19.172 -4.163 1.00 51.72 232 SER A C 1
ATOM 1863 O O . SER A 1 232 ? 33.547 19.590 -5.306 1.00 51.72 232 SER A O 1
#

Mean predicted aligned error: 10.11 Å

Solvent-accessible surface area (backbone atoms only — not comparable to full-atom values): 13679 Å² total; per-residue (Å²): 134,80,62,69,78,53,54,45,69,54,46,52,51,50,48,51,53,50,50,52,51,52,26,61,77,67,75,26,94,46,68,87,60,39,59,83,71,56,23,37,55,52,52,50,54,53,50,50,50,56,51,51,72,76,41,94,65,52,64,66,56,45,18,44,28,50,40,10,45,38,49,44,52,32,52,53,49,36,74,69,38,84,89,51,69,41,78,77,34,68,68,41,49,48,33,45,53,51,44,45,52,44,96,91,29,48,74,47,45,66,55,50,36,55,22,41,52,44,23,52,51,51,48,31,53,58,32,18,44,93,44,31,71,94,67,36,70,42,92,81,27,88,67,66,81,44,69,91,59,54,68,65,58,53,50,52,54,45,52,53,50,41,53,53,27,53,53,49,49,51,52,55,50,52,54,51,51,54,49,53,54,50,54,51,51,54,50,51,51,56,48,50,48,66,76,53,58,75,81,54,94,73,68,81,83,68,79,95,82,84,90,81,83,88,78,91,84,85,84,88,83,90,79,83,84,80,89,78,84,93,84,133

Radius of gyration: 30.4 Å; Cα contacts (8 Å, |Δi|>4): 187; chains: 1; bounding box: 82×45×76 Å

Nearest PDB structures (foldseek):
  4hfv-assembly1_A-2  TM=8.770E-01  e=1.868E-12  Legionella pneumophila subsp. pneumophila str. Philadelphia 1
  5es2-assembly1_A  TM=8.279E-01  e=7.553E-09  Legionella pneumophila subsp. pneumophila str. Philadelphia 1
  5fia-assembly1_A  TM=8.255E-01  e=7.945E-09  Legionella pneumophila subsp. pneumophila str. Philadelphia 1
  5es2-assembly2_B  TM=8.311E-01  e=7.945E-09  Legionella pneumophila subsp. pneumophila str. Philadelphia 1
  5jg4-assembly1_A  TM=8.336E-01  e=4.017E-08  Legionella pneumophila

InterPro domains:
  IPR031758 Putative substrate of the Dot/Icm secretion system [PF16848] (1-167)
  IPR044887 Putative substrate of the Dot/Icm secretion system superfamily [G3DSA:1.20.1440.330] (1-107)